Protein AF-A0A5S6R1I4-F1 (afdb_monomer_lite)

Radius of gyration: 16.57 Å; chains: 1; bounding box: 37×44×53 Å

Organism: Trichuris muris (NCBI:txid70415)

Sequence (196 aa):
MLGALCFLLVLGVFVDAQFYNDVVMQRLREIQKEDEDVMQELRMNVNPPYAFPVSSPLRDSATHILTVSALLNPDPKIVQIYLMADGSLSFFNLEFRFDPLSFTMYSDLLERGSRSETTLVKNLEYQDTQYFYCMIVMNPEQWQVYYADRWYVGRVNPPPQTTLIKHIYLFGDCQNATITLMSPYGNKKPEKWLTS

pLDDT: mean 73.8, std 17.7, range [30.89, 96.12]

Structure (mmCIF, N/CA/C/O backbone):
data_AF-A0A5S6R1I4-F1
#
_entry.id   AF-A0A5S6R1I4-F1
#
loop_
_atom_site.group_PDB
_atom_site.id
_atom_site.type_symbol
_atom_site.label_atom_id
_atom_site.label_alt_id
_atom_site.label_comp_id
_atom_site.label_asym_id
_atom_site.label_entity_id
_atom_site.label_seq_id
_atom_site.pdbx_PDB_ins_code
_atom_site.Cartn_x
_atom_site.Cartn_y
_atom_site.Cartn_z
_atom_site.occupancy
_atom_site.B_iso_or_equiv
_atom_site.auth_seq_id
_atom_site.auth_comp_id
_atom_site.auth_asym_id
_atom_site.auth_atom_id
_atom_site.pdbx_PDB_model_num
ATOM 1 N N . MET A 1 1 ? -8.515 -14.095 -16.676 1.00 38.72 1 MET A N 1
ATOM 2 C CA . MET A 1 1 ? -7.733 -13.026 -16.013 1.00 38.72 1 MET A CA 1
ATOM 3 C C . MET A 1 1 ? -8.595 -11.938 -15.374 1.00 38.72 1 MET A C 1
ATOM 5 O O . MET A 1 1 ? -8.454 -11.765 -14.174 1.00 38.72 1 MET A O 1
ATOM 9 N N . LEU A 1 2 ? -9.537 -11.279 -16.072 1.00 33.31 2 LEU A N 1
ATOM 10 C CA . LEU A 1 2 ? -10.452 -10.301 -15.433 1.00 33.31 2 LEU A CA 1
ATOM 11 C C . LEU A 1 2 ? -11.256 -10.866 -14.240 1.00 33.31 2 LEU A C 1
ATOM 13 O O . LEU A 1 2 ? -11.567 -10.136 -13.305 1.00 33.31 2 LEU A O 1
ATOM 17 N N . GLY A 1 3 ? -11.543 -12.173 -14.240 1.00 34.31 3 GLY A N 1
ATOM 18 C CA . GLY A 1 3 ? -12.286 -12.836 -13.164 1.00 34.31 3 GLY A CA 1
ATOM 19 C C . GLY A 1 3 ? -11.624 -12.761 -11.782 1.00 34.31 3 GLY A C 1
ATOM 20 O O . GLY A 1 3 ? -12.342 -12.625 -10.801 1.00 34.31 3 GLY A O 1
ATOM 21 N N . ALA A 1 4 ? -10.288 -12.777 -11.687 1.00 40.59 4 ALA A N 1
ATOM 22 C CA . ALA A 1 4 ? -9.585 -12.701 -10.399 1.00 40.59 4 ALA A CA 1
ATOM 23 C C . ALA A 1 4 ? -9.652 -11.289 -9.787 1.00 40.59 4 ALA A C 1
ATOM 25 O O . ALA A 1 4 ? -9.843 -11.139 -8.581 1.00 40.59 4 ALA A O 1
ATOM 26 N N . LEU A 1 5 ? -9.581 -10.255 -10.634 1.00 39.50 5 LEU A N 1
ATOM 27 C CA . LEU A 1 5 ? -9.699 -8.854 -10.223 1.00 39.50 5 LEU A CA 1
ATOM 28 C C . LEU A 1 5 ? -11.132 -8.521 -9.771 1.00 39.50 5 LEU A C 1
ATOM 30 O O . LEU A 1 5 ? -11.331 -7.871 -8.748 1.00 39.50 5 LEU A O 1
ATOM 34 N N . CYS A 1 6 ? -12.138 -9.022 -10.498 1.00 39.09 6 CYS A N 1
ATOM 35 C CA . CYS A 1 6 ? -13.542 -8.893 -10.106 1.00 39.09 6 CYS A CA 1
ATOM 36 C C . CYS A 1 6 ? -13.869 -9.687 -8.830 1.00 39.09 6 CYS A C 1
ATOM 38 O O . CYS A 1 6 ? -14.698 -9.243 -8.045 1.00 39.09 6 CYS A O 1
ATOM 40 N N . PHE A 1 7 ? -13.213 -10.825 -8.581 1.00 47.00 7 PHE A N 1
ATOM 41 C CA . PHE A 1 7 ? -13.437 -11.638 -7.380 1.00 47.00 7 PHE A CA 1
ATOM 42 C C . PHE A 1 7 ? -12.939 -10.948 -6.098 1.00 47.00 7 PHE A C 1
ATOM 44 O O . PHE A 1 7 ? -13.640 -10.962 -5.088 1.00 47.00 7 PHE A O 1
ATOM 51 N N . LEU A 1 8 ? -11.787 -10.265 -6.156 1.00 45.59 8 LEU A N 1
ATOM 52 C CA . LEU A 1 8 ? -11.277 -9.451 -5.042 1.00 45.59 8 LEU A CA 1
ATOM 53 C C . LEU A 1 8 ? -12.186 -8.248 -4.734 1.00 45.59 8 LEU A C 1
ATOM 55 O O . LEU A 1 8 ? -12.381 -7.912 -3.570 1.00 45.59 8 LEU A O 1
ATOM 59 N N . LEU A 1 9 ? -12.790 -7.643 -5.763 1.00 42.94 9 LEU A N 1
ATOM 60 C CA . LEU A 1 9 ? -13.750 -6.540 -5.614 1.00 42.94 9 LEU A CA 1
ATOM 61 C C . LEU A 1 9 ? -15.116 -6.989 -5.060 1.00 42.94 9 LEU A C 1
ATOM 63 O O . LEU A 1 9 ? -15.776 -6.208 -4.382 1.00 42.94 9 LEU A O 1
ATOM 67 N N . VAL A 1 10 ? -15.548 -8.228 -5.325 1.00 39.59 10 VAL A N 1
ATOM 68 C CA . VAL A 1 10 ? -16.860 -8.752 -4.886 1.00 39.59 10 VAL A CA 1
ATOM 69 C C . VAL A 1 10 ? -16.833 -9.289 -3.448 1.00 39.59 10 VAL A C 1
ATOM 71 O O . VAL A 1 10 ? -17.840 -9.211 -2.747 1.00 39.59 10 VAL A O 1
ATOM 74 N N . LEU A 1 11 ? -15.695 -9.788 -2.958 1.00 42.34 11 LEU A N 1
ATOM 75 C CA . LEU A 1 11 ? -15.600 -10.370 -1.610 1.00 42.34 11 LEU A CA 1
ATOM 76 C C . LEU A 1 11 ? -15.419 -9.356 -0.477 1.00 42.34 11 LEU A C 1
ATOM 78 O O . LEU A 1 11 ? -15.559 -9.727 0.685 1.00 42.34 11 LEU A O 1
ATOM 82 N N . GLY A 1 12 ? -15.193 -8.080 -0.795 1.00 39.00 12 GLY A N 1
ATOM 83 C CA . GLY A 1 12 ? -15.240 -6.997 0.191 1.00 39.00 12 GLY A CA 1
ATOM 84 C C . GLY A 1 12 ? -16.645 -6.700 0.730 1.00 39.00 12 GLY A C 1
ATOM 85 O O . GLY A 1 12 ? -16.778 -5.819 1.570 1.00 39.00 12 GLY A O 1
ATOM 86 N N . VAL A 1 13 ? -17.690 -7.387 0.242 1.00 41.88 13 VAL A N 1
ATOM 87 C CA . VAL A 1 13 ? -19.075 -6.955 0.472 1.00 41.88 13 VAL A CA 1
ATOM 88 C C . VAL A 1 13 ? -19.819 -7.784 1.527 1.00 41.88 13 VAL A C 1
ATOM 90 O O . VAL A 1 13 ? -20.525 -7.177 2.314 1.00 41.88 13 VAL A O 1
ATOM 93 N N . PHE A 1 14 ? -19.664 -9.106 1.668 1.00 43.34 14 PHE A N 1
ATOM 94 C CA . PHE A 1 14 ? -20.419 -9.847 2.704 1.00 43.34 14 PHE A CA 1
ATOM 95 C C . PHE A 1 14 ? -19.821 -11.219 3.024 1.00 43.34 14 PHE A C 1
ATOM 97 O O . PHE A 1 14 ? -20.327 -12.219 2.519 1.00 43.34 14 PHE A O 1
ATOM 104 N N . VAL A 1 15 ? -18.796 -11.325 3.876 1.00 39.56 15 VAL A N 1
ATOM 105 C CA . VAL A 1 15 ? -18.534 -12.622 4.523 1.00 39.56 15 VAL A CA 1
ATOM 106 C C . VAL A 1 15 ? -17.815 -12.512 5.861 1.00 39.56 15 VAL A C 1
ATOM 108 O O . VAL A 1 15 ? -16.959 -11.656 6.056 1.00 39.56 15 VAL A O 1
ATOM 111 N N . ASP A 1 16 ? -18.202 -13.411 6.765 1.00 47.00 16 ASP A N 1
ATOM 112 C CA . ASP A 1 16 ? -17.608 -13.670 8.077 1.00 47.00 16 ASP A CA 1
ATOM 113 C C . ASP A 1 16 ? -16.065 -13.717 8.007 1.00 47.00 16 ASP A C 1
ATOM 115 O O . ASP A 1 16 ? -15.490 -14.240 7.045 1.00 47.00 16 ASP A O 1
ATOM 119 N N . ALA A 1 17 ? -15.392 -13.185 9.030 1.00 45.16 17 ALA A N 1
ATOM 120 C CA . ALA A 1 17 ? -13.937 -13.015 9.105 1.00 45.16 17 ALA A CA 1
ATOM 121 C C . ALA A 1 17 ? -13.172 -14.316 8.838 1.00 45.16 17 ALA A C 1
ATOM 123 O O . ALA A 1 17 ? -12.088 -14.317 8.253 1.00 45.16 17 ALA A O 1
ATOM 124 N N . GLN A 1 18 ? -13.765 -15.436 9.249 1.00 44.88 18 GLN A N 1
ATOM 125 C CA . GLN A 1 18 ? -13.191 -16.764 9.092 1.00 44.88 18 GLN A CA 1
ATOM 126 C C . GLN A 1 18 ? -13.289 -17.263 7.640 1.00 44.88 18 GLN A C 1
ATOM 128 O O . GLN A 1 18 ? -12.341 -17.840 7.115 1.00 44.88 18 GLN A O 1
ATOM 133 N N . PHE A 1 19 ? -14.381 -16.941 6.939 1.00 47.22 19 PHE A N 1
ATOM 134 C CA . PHE A 1 19 ? -14.559 -17.277 5.524 1.00 47.22 19 PHE A CA 1
ATOM 135 C C . PHE A 1 19 ? -13.671 -16.425 4.608 1.00 47.22 19 PHE A C 1
ATOM 137 O O . PHE A 1 19 ? -13.106 -16.946 3.643 1.00 47.22 19 PHE A O 1
ATOM 144 N N . TYR A 1 20 ? -13.516 -15.130 4.919 1.00 51.09 20 TYR A N 1
ATOM 145 C CA . TYR A 1 20 ? -12.571 -14.256 4.218 1.00 51.09 20 TYR A CA 1
ATOM 146 C C . TYR A 1 20 ? -11.155 -14.833 4.299 1.00 51.09 20 TYR A C 1
ATOM 148 O O . TYR A 1 20 ? -10.481 -14.968 3.279 1.00 51.09 20 TYR A O 1
ATOM 156 N N . ASN A 1 21 ? -10.729 -15.248 5.494 1.00 55.31 21 ASN A N 1
ATOM 157 C CA . ASN A 1 21 ? -9.381 -15.761 5.699 1.00 55.31 21 ASN A CA 1
ATOM 158 C C . ASN A 1 21 ? -9.142 -17.102 4.989 1.00 55.31 21 ASN A C 1
ATOM 160 O O . ASN A 1 21 ? -8.079 -17.289 4.422 1.00 55.31 21 ASN A O 1
ATOM 164 N N . ASP A 1 22 ? -10.104 -18.020 4.929 1.00 57.06 22 ASP A N 1
ATOM 165 C CA . ASP A 1 22 ? -9.832 -19.328 4.316 1.00 57.06 22 ASP A CA 1
ATOM 166 C C . ASP A 1 22 ? -9.952 -19.305 2.781 1.00 57.06 22 ASP A C 1
ATOM 168 O O . ASP A 1 22 ? -9.056 -19.776 2.075 1.00 57.06 22 ASP A O 1
ATOM 172 N N . VAL A 1 23 ? -11.013 -18.701 2.231 1.00 55.38 23 VAL A N 1
ATOM 173 C CA . VAL A 1 23 ? -11.295 -18.750 0.782 1.00 55.38 23 VAL A CA 1
ATOM 174 C C . VAL A 1 23 ? -10.458 -17.743 -0.006 1.00 55.38 23 VAL A C 1
ATOM 176 O O . VAL A 1 23 ? -9.903 -18.094 -1.054 1.00 55.38 23 VAL A O 1
ATOM 179 N N . VAL A 1 24 ? -10.329 -16.501 0.481 1.00 58.66 24 VAL A N 1
ATOM 180 C CA . VAL A 1 24 ? -9.507 -15.481 -0.197 1.00 58.66 24 VAL A CA 1
ATOM 181 C C . VAL A 1 24 ? -8.044 -15.892 -0.143 1.00 58.66 24 VAL A C 1
ATOM 183 O O . VAL A 1 24 ? -7.366 -15.847 -1.167 1.00 58.66 24 VAL A O 1
ATOM 186 N N . MET A 1 25 ? -7.557 -16.369 1.007 1.00 64.50 25 MET A N 1
ATOM 187 C CA . MET A 1 25 ? -6.154 -16.771 1.129 1.00 64.50 25 MET A CA 1
ATOM 188 C C . MET A 1 25 ? -5.837 -18.012 0.311 1.00 64.50 25 MET A C 1
ATOM 190 O O . MET A 1 25 ? -4.760 -18.078 -0.281 1.00 64.50 25 MET A O 1
ATOM 194 N N . GLN A 1 26 ? -6.751 -18.984 0.233 1.00 67.12 26 GLN A N 1
ATOM 195 C CA . GLN A 1 26 ? -6.561 -20.130 -0.648 1.00 67.12 26 GLN A CA 1
ATOM 196 C C . GLN A 1 26 ? -6.448 -19.678 -2.110 1.00 67.12 26 GLN A C 1
ATOM 198 O O . GLN A 1 26 ? -5.496 -20.073 -2.784 1.00 67.12 26 GLN A O 1
ATOM 203 N N . ARG A 1 27 ? -7.330 -18.787 -2.585 1.00 65.06 27 ARG A N 1
ATOM 204 C CA . ARG A 1 27 ? -7.234 -18.270 -3.959 1.00 65.06 27 ARG A CA 1
ATOM 205 C C . ARG A 1 27 ? -6.003 -17.409 -4.206 1.00 65.06 27 ARG A C 1
ATOM 207 O O . ARG A 1 27 ? -5.389 -17.557 -5.256 1.00 65.06 27 ARG A O 1
ATOM 214 N N . LEU A 1 28 ? -5.598 -16.556 -3.267 1.00 64.50 28 LEU A N 1
ATOM 215 C CA . LEU A 1 28 ? -4.365 -15.771 -3.399 1.00 64.50 28 LEU A CA 1
ATOM 216 C C . LEU A 1 28 ? -3.134 -16.679 -3.512 1.00 64.50 28 LEU A C 1
ATOM 218 O O . LEU A 1 28 ? -2.264 -16.430 -4.343 1.00 64.50 28 LEU A O 1
ATOM 222 N N . ARG A 1 29 ? -3.088 -17.768 -2.734 1.00 67.25 29 ARG A N 1
ATOM 223 C CA . ARG A 1 29 ? -2.023 -18.780 -2.825 1.00 67.25 29 ARG A CA 1
ATOM 224 C C . ARG A 1 29 ? -2.063 -19.565 -4.132 1.00 67.25 29 ARG A C 1
ATOM 226 O O . ARG A 1 29 ? -1.014 -19.960 -4.625 1.00 67.25 29 ARG A O 1
ATOM 233 N N . GLU A 1 30 ? -3.243 -19.832 -4.677 1.00 67.25 30 GLU A N 1
ATOM 234 C CA . GLU A 1 30 ? -3.382 -20.505 -5.971 1.00 67.25 30 GLU A CA 1
ATOM 235 C C . GLU A 1 30 ? -2.951 -19.590 -7.120 1.00 67.25 30 GLU A C 1
ATOM 237 O O . GLU A 1 30 ? -2.138 -20.014 -7.930 1.00 67.25 30 GLU A O 1
ATOM 242 N N . ILE A 1 31 ? -3.349 -18.313 -7.118 1.00 64.94 31 ILE A N 1
ATOM 243 C CA . ILE A 1 31 ? -2.860 -17.312 -8.083 1.00 64.94 31 ILE A CA 1
ATOM 244 C C . ILE A 1 31 ? -1.334 -17.185 -8.004 1.00 64.94 31 ILE A C 1
ATOM 246 O O . ILE A 1 31 ? -0.671 -17.165 -9.036 1.00 64.94 31 ILE A O 1
ATOM 250 N N . GLN A 1 32 ? -0.765 -17.161 -6.793 1.00 64.88 32 GLN A N 1
ATOM 251 C CA . GLN A 1 32 ? 0.688 -17.134 -6.605 1.00 64.88 32 GLN A CA 1
ATOM 252 C C . GLN A 1 32 ? 1.385 -18.357 -7.221 1.00 64.88 32 GLN A C 1
ATOM 254 O O . GLN A 1 32 ? 2.490 -18.233 -7.736 1.00 64.88 32 GLN A O 1
ATOM 259 N N . LYS A 1 33 ? 0.757 -19.537 -7.168 1.00 64.19 33 LYS A N 1
ATOM 260 C CA . LYS A 1 33 ? 1.299 -20.770 -7.760 1.00 64.19 33 LYS A CA 1
ATOM 261 C C . LYS A 1 33 ? 1.108 -20.847 -9.273 1.00 64.19 33 LYS A C 1
ATOM 263 O O . LYS A 1 33 ? 1.873 -21.541 -9.934 1.00 64.19 33 LYS A O 1
ATOM 268 N N . GLU A 1 34 ? 0.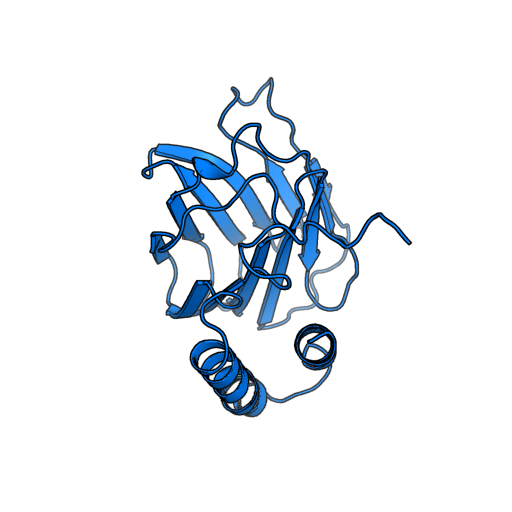059 -20.220 -9.794 1.00 61.03 34 GLU A N 1
ATOM 269 C CA . GLU A 1 34 ? -0.324 -20.304 -11.203 1.00 61.03 34 GLU A CA 1
ATOM 270 C C . GLU A 1 34 ? 0.414 -19.286 -12.079 1.00 61.03 34 GLU A C 1
ATOM 272 O O . GLU A 1 34 ? 0.676 -19.589 -13.242 1.00 61.03 34 GLU A O 1
ATOM 277 N N . ASP A 1 35 ? 0.766 -18.108 -11.548 1.00 64.00 35 ASP A N 1
ATOM 278 C CA . ASP A 1 35 ? 1.412 -17.056 -12.337 1.00 64.00 35 ASP A CA 1
ATOM 279 C C . ASP A 1 35 ? 2.276 -16.109 -11.476 1.00 64.00 35 ASP A C 1
ATOM 281 O O . ASP A 1 35 ? 1.820 -15.068 -10.985 1.00 64.00 35 ASP A O 1
ATOM 285 N N . GLU A 1 36 ? 3.554 -16.469 -11.300 1.00 61.03 36 GLU A N 1
ATOM 286 C CA . GLU A 1 36 ? 4.552 -15.652 -10.585 1.00 61.03 36 GLU A CA 1
ATOM 287 C C . GLU A 1 36 ? 4.758 -14.264 -11.228 1.00 61.03 36 GLU A C 1
ATOM 289 O O . GLU A 1 36 ? 5.172 -13.329 -10.543 1.00 61.03 36 GLU A O 1
ATOM 294 N N . ASP A 1 37 ? 4.426 -14.084 -12.518 1.00 62.72 37 ASP A N 1
ATOM 295 C CA . ASP A 1 37 ? 4.521 -12.776 -13.181 1.00 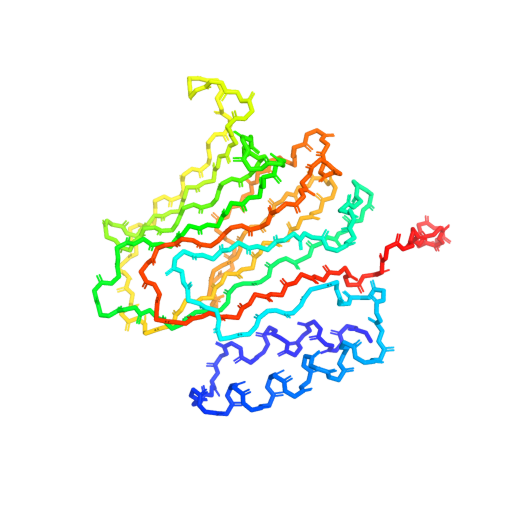62.72 37 ASP A CA 1
ATOM 296 C C . ASP A 1 37 ? 3.406 -11.816 -12.707 1.00 62.72 37 ASP A C 1
ATOM 298 O O . ASP A 1 37 ? 3.550 -10.596 -12.850 1.00 62.72 37 ASP A O 1
ATOM 302 N N . VAL A 1 38 ? 2.306 -12.340 -12.143 1.00 70.56 38 VAL A N 1
ATOM 303 C CA . VAL A 1 38 ? 1.129 -11.564 -11.716 1.00 70.56 38 VAL A CA 1
ATOM 304 C C . VAL A 1 38 ? 1.158 -11.239 -10.226 1.00 70.56 38 VAL A C 1
ATOM 306 O O . VAL A 1 38 ? 0.886 -10.095 -9.863 1.00 70.56 38 VAL A O 1
ATOM 309 N N . MET A 1 39 ? 1.476 -12.200 -9.355 1.00 76.50 39 MET A N 1
ATOM 310 C CA . MET A 1 39 ? 1.524 -11.987 -7.901 1.00 76.50 39 MET A CA 1
ATOM 311 C C . MET A 1 39 ? 2.973 -11.848 -7.433 1.00 76.50 39 MET A C 1
ATOM 313 O O . MET A 1 39 ? 3.661 -12.843 -7.223 1.00 76.50 39 MET A O 1
ATOM 317 N N . GLN A 1 40 ? 3.426 -10.608 -7.240 1.00 79.31 40 GLN A N 1
ATOM 318 C CA . GLN A 1 40 ? 4.807 -10.327 -6.847 1.00 79.31 40 GLN A CA 1
ATOM 319 C C . GLN A 1 40 ? 5.043 -10.587 -5.359 1.00 79.31 40 GLN A C 1
ATOM 321 O O . GLN A 1 40 ? 6.083 -11.112 -4.974 1.00 79.31 40 GLN A O 1
ATOM 326 N N . GLU A 1 41 ? 4.085 -10.205 -4.511 1.00 87.06 41 GLU A N 1
ATOM 327 C CA . GLU A 1 41 ? 4.212 -10.323 -3.060 1.00 87.06 41 GLU A CA 1
ATOM 328 C C . GLU A 1 41 ? 2.902 -10.759 -2.422 1.00 87.06 41 GLU A C 1
ATOM 330 O O . GLU A 1 41 ? 1.836 -10.221 -2.725 1.00 87.06 41 GLU A O 1
ATOM 335 N N . LEU A 1 42 ? 3.009 -11.672 -1.459 1.00 89.00 42 LEU A N 1
ATOM 336 C CA . LEU A 1 42 ? 1.932 -12.045 -0.551 1.00 89.00 42 LEU A CA 1
ATOM 337 C C . LEU A 1 42 ? 2.507 -12.187 0.861 1.00 89.00 42 LEU A C 1
ATOM 339 O O . LEU A 1 42 ? 3.280 -13.104 1.145 1.00 89.00 42 LEU A O 1
ATOM 343 N N . ARG A 1 43 ? 2.129 -11.273 1.757 1.00 89.38 43 ARG A N 1
ATOM 344 C CA . ARG A 1 43 ? 2.515 -11.278 3.174 1.00 89.38 43 ARG A CA 1
ATOM 345 C C . ARG A 1 43 ? 1.252 -11.416 4.013 1.00 89.38 43 ARG A C 1
ATOM 347 O O . ARG A 1 43 ? 0.341 -10.609 3.884 1.00 89.38 43 ARG A O 1
ATOM 354 N N . MET A 1 44 ? 1.183 -12.447 4.849 1.00 86.31 44 MET A N 1
ATOM 355 C CA . MET A 1 44 ? -0.011 -12.795 5.627 1.00 86.31 44 MET A CA 1
ATOM 356 C C . MET A 1 44 ? 0.297 -12.753 7.122 1.00 86.31 44 MET A C 1
ATOM 358 O O . MET A 1 44 ? 1.411 -13.100 7.517 1.00 86.31 44 MET A O 1
ATOM 362 N N . ASN A 1 45 ? -0.704 -12.410 7.938 1.00 85.88 45 ASN A N 1
ATOM 363 C CA . ASN A 1 45 ? -0.613 -12.366 9.404 1.00 85.88 45 ASN A CA 1
ATOM 364 C C . ASN A 1 45 ? 0.558 -11.508 9.908 1.00 85.88 45 ASN A C 1
ATOM 366 O O . ASN A 1 45 ? 1.291 -11.907 10.814 1.00 85.88 45 ASN A O 1
ATOM 370 N N . VAL A 1 46 ? 0.764 -10.348 9.283 1.00 89.44 46 VAL A N 1
ATOM 371 C CA . VAL A 1 46 ? 1.832 -9.423 9.671 1.00 89.44 46 VAL A CA 1
ATOM 372 C C . VAL A 1 46 ? 1.325 -8.443 10.721 1.00 89.44 46 VAL A C 1
ATOM 374 O O . VAL A 1 46 ? 0.206 -7.946 10.611 1.00 89.44 46 VAL A O 1
ATOM 377 N N . ASN A 1 47 ? 2.153 -8.143 11.718 1.00 90.81 47 ASN A N 1
ATOM 378 C CA . ASN A 1 47 ? 1.803 -7.227 12.801 1.00 90.81 47 ASN A CA 1
ATOM 379 C C . ASN A 1 47 ? 2.605 -5.930 12.631 1.00 90.81 47 ASN A C 1
ATOM 381 O O . ASN A 1 47 ? 3.835 -6.010 12.563 1.00 90.81 47 ASN A O 1
ATOM 385 N N . PRO A 1 48 ? 1.961 -4.752 12.545 1.00 92.31 48 PRO A N 1
ATOM 386 C CA . PRO A 1 48 ? 2.677 -3.481 12.519 1.00 92.31 48 PRO A CA 1
ATOM 387 C C . PRO A 1 48 ? 3.482 -3.236 13.813 1.00 92.31 48 PRO A C 1
ATOM 389 O O . PRO A 1 48 ? 3.034 -3.632 14.890 1.00 92.31 48 PRO A O 1
ATOM 392 N N . PRO A 1 49 ? 4.642 -2.554 13.749 1.00 94.62 49 PRO A N 1
ATOM 393 C CA . PRO A 1 49 ? 5.312 -2.078 12.540 1.00 94.62 49 PRO A CA 1
ATOM 394 C C . PRO A 1 49 ? 5.884 -3.241 11.719 1.00 94.62 49 PRO A C 1
ATOM 396 O O . PRO A 1 49 ? 6.589 -4.102 12.242 1.00 94.62 49 PRO A O 1
ATOM 399 N N . TYR A 1 50 ? 5.609 -3.244 10.416 1.00 95.00 50 TYR A N 1
ATOM 400 C CA . TYR A 1 50 ? 6.068 -4.284 9.502 1.00 95.00 50 TYR A CA 1
ATOM 401 C C . TYR A 1 50 ? 6.692 -3.672 8.254 1.00 95.00 50 TYR A C 1
ATOM 403 O O . TYR A 1 50 ? 6.202 -2.674 7.730 1.00 95.00 50 TYR A O 1
ATOM 411 N N . ALA A 1 51 ? 7.760 -4.291 7.762 1.00 94.06 51 ALA A N 1
ATOM 412 C CA . ALA A 1 51 ? 8.428 -3.889 6.537 1.00 94.06 51 ALA A CA 1
ATOM 413 C C . ALA A 1 51 ? 8.860 -5.122 5.753 1.00 94.06 51 ALA A C 1
ATOM 415 O O . ALA A 1 51 ? 9.297 -6.114 6.342 1.00 94.06 51 ALA A O 1
ATOM 416 N N . PHE A 1 52 ? 8.784 -5.047 4.429 1.00 93.00 52 PHE A N 1
ATOM 417 C CA . PHE A 1 52 ? 9.341 -6.077 3.562 1.00 93.00 52 PHE A CA 1
ATOM 418 C C . PHE A 1 52 ? 9.961 -5.465 2.302 1.00 93.00 52 PHE A C 1
ATOM 420 O O . PHE A 1 52 ? 9.465 -4.448 1.800 1.00 93.00 52 PHE A O 1
ATOM 427 N N . PRO A 1 53 ? 11.060 -6.057 1.800 1.00 91.94 53 PRO A N 1
ATOM 428 C CA . PRO A 1 53 ? 11.609 -5.686 0.509 1.00 91.94 53 PRO A CA 1
ATOM 429 C C . PRO A 1 53 ? 10.681 -6.170 -0.608 1.00 91.94 53 PRO A C 1
ATOM 431 O O . PRO A 1 53 ? 10.094 -7.248 -0.510 1.00 91.94 53 PRO A O 1
ATOM 434 N N . VAL A 1 54 ? 10.582 -5.392 -1.682 1.00 88.69 54 VAL A N 1
ATOM 435 C CA . VAL A 1 54 ? 9.915 -5.817 -2.913 1.00 88.69 54 VAL A CA 1
ATOM 436 C C . VAL A 1 54 ? 10.875 -6.729 -3.680 1.00 88.69 54 VAL A C 1
ATOM 438 O O . VAL A 1 54 ? 11.971 -6.308 -4.050 1.00 88.69 54 VAL A O 1
ATOM 441 N N . SER A 1 55 ? 10.487 -7.982 -3.912 1.00 83.31 55 SER A N 1
ATOM 442 C CA . SER A 1 55 ? 11.343 -9.018 -4.513 1.00 83.31 55 SER A CA 1
ATOM 443 C C . SER A 1 55 ? 11.683 -8.723 -5.972 1.00 83.31 55 SER A C 1
ATOM 445 O O . SER A 1 55 ? 12.733 -9.138 -6.458 1.00 83.31 55 SER A O 1
ATOM 447 N N . SER A 1 56 ? 10.810 -7.994 -6.671 1.00 81.56 56 SER A N 1
ATOM 448 C CA . SER A 1 56 ? 11.023 -7.531 -8.042 1.00 81.56 56 SER A CA 1
ATOM 449 C C . SER A 1 56 ? 10.839 -6.017 -8.130 1.00 81.56 56 SER A C 1
ATOM 451 O O . SER A 1 56 ? 9.833 -5.510 -7.644 1.00 81.56 56 SER A O 1
ATOM 453 N N . PRO A 1 57 ? 11.754 -5.271 -8.773 1.00 81.19 57 PRO A N 1
ATOM 454 C CA . PRO A 1 57 ? 11.591 -3.831 -8.924 1.00 81.19 57 PRO A CA 1
ATOM 455 C C . PRO A 1 57 ? 10.271 -3.475 -9.613 1.00 81.19 57 PRO A C 1
ATOM 457 O O . PRO A 1 57 ? 9.930 -4.049 -10.655 1.00 81.19 57 PRO A O 1
ATOM 460 N N . LEU A 1 58 ? 9.563 -2.484 -9.067 1.00 85.81 58 LEU A N 1
ATOM 461 C CA . LEU A 1 58 ? 8.399 -1.905 -9.730 1.00 85.81 58 LEU A CA 1
ATOM 462 C C . LEU A 1 58 ? 8.836 -1.307 -11.070 1.00 85.81 58 LEU A C 1
ATOM 464 O O . LEU A 1 58 ? 9.846 -0.614 -11.156 1.00 85.81 58 LEU A O 1
ATOM 468 N N . ARG A 1 59 ? 8.090 -1.582 -12.138 1.00 84.38 59 ARG A N 1
ATOM 469 C CA . ARG A 1 59 ? 8.364 -1.026 -13.470 1.00 84.38 59 ARG A CA 1
ATOM 470 C C . ARG A 1 59 ? 7.526 0.220 -13.711 1.00 84.38 59 ARG A C 1
ATOM 472 O O . ARG A 1 59 ? 6.304 0.124 -13.660 1.00 84.38 59 ARG A O 1
ATOM 479 N N . ASP A 1 60 ? 8.171 1.308 -14.133 1.00 81.12 60 ASP A N 1
ATOM 480 C CA . ASP A 1 60 ? 7.515 2.589 -14.457 1.00 81.12 60 ASP A CA 1
ATOM 481 C C . ASP A 1 60 ? 6.480 2.482 -15.590 1.00 81.12 60 ASP A C 1
ATOM 483 O O . ASP A 1 60 ? 5.610 3.330 -15.726 1.00 81.12 60 ASP A O 1
ATOM 487 N N . SER A 1 61 ? 6.573 1.441 -16.424 1.00 80.38 61 SER A N 1
ATOM 488 C CA . SER A 1 61 ? 5.666 1.206 -17.558 1.00 80.38 61 SER A CA 1
ATOM 489 C C . SER A 1 61 ? 4.522 0.235 -17.261 1.00 80.38 61 SER A C 1
ATOM 491 O O . SER A 1 61 ? 3.722 -0.035 -18.155 1.00 80.38 61 SER A O 1
ATOM 493 N N . ALA A 1 62 ? 4.450 -0.314 -16.047 1.00 82.19 62 ALA A N 1
ATOM 494 C CA . ALA A 1 62 ? 3.456 -1.310 -15.673 1.00 82.19 62 ALA A CA 1
ATOM 495 C C . ALA A 1 62 ? 2.512 -0.774 -14.595 1.00 82.19 62 ALA A C 1
ATOM 497 O O . ALA A 1 62 ? 2.887 0.055 -13.769 1.00 82.19 62 ALA A O 1
ATOM 498 N N . THR A 1 63 ? 1.287 -1.294 -14.594 1.00 84.50 63 THR A N 1
ATOM 499 C CA . THR A 1 63 ? 0.352 -1.099 -13.489 1.00 84.50 63 THR A CA 1
ATOM 500 C C . THR A 1 63 ? 0.695 -2.061 -12.365 1.00 84.50 63 THR A C 1
ATOM 502 O O . THR A 1 63 ? 0.756 -3.273 -12.585 1.00 84.50 63 THR A O 1
ATOM 505 N N . HIS A 1 64 ? 0.836 -1.529 -11.155 1.00 88.69 64 HIS A N 1
ATOM 506 C CA . HIS A 1 64 ? 0.952 -2.324 -9.934 1.00 88.69 64 HIS A CA 1
ATOM 507 C C . HIS A 1 64 ? -0.243 -2.050 -9.031 1.00 88.69 64 HIS A C 1
ATOM 509 O O . HIS A 1 64 ? -0.757 -0.936 -8.989 1.00 88.69 64 HIS A O 1
ATOM 515 N N . ILE A 1 65 ? -0.700 -3.062 -8.309 1.00 89.81 65 ILE A N 1
ATOM 516 C CA . ILE A 1 65 ? -1.779 -2.940 -7.335 1.00 89.81 65 ILE A CA 1
ATOM 517 C C . ILE A 1 65 ? -1.237 -3.433 -6.003 1.00 89.81 65 ILE A C 1
ATOM 519 O O . ILE A 1 65 ? -0.850 -4.593 -5.883 1.00 89.81 65 ILE A O 1
ATOM 523 N N . LEU A 1 66 ? -1.204 -2.538 -5.020 1.00 92.62 66 LEU A N 1
ATOM 524 C CA . LEU A 1 66 ? -0.906 -2.862 -3.632 1.00 92.62 66 LEU A CA 1
ATOM 525 C C . LEU A 1 66 ? -2.217 -2.888 -2.854 1.00 92.62 66 LEU A C 1
ATOM 527 O O . LEU A 1 66 ? -2.940 -1.892 -2.837 1.00 92.62 66 LEU A O 1
ATOM 531 N N . THR A 1 67 ? -2.521 -4.002 -2.198 1.00 91.38 67 THR A N 1
ATOM 532 C CA . THR A 1 67 ? -3.658 -4.092 -1.277 1.00 91.38 67 THR A CA 1
ATOM 533 C C . THR A 1 67 ? -3.178 -4.325 0.144 1.00 91.38 67 THR A C 1
ATOM 535 O O . THR A 1 67 ? -2.202 -5.040 0.380 1.00 91.38 67 THR A O 1
ATOM 538 N N . VAL A 1 68 ? -3.877 -3.710 1.093 1.00 91.50 68 VAL A N 1
ATOM 539 C CA . VAL A 1 68 ? -3.689 -3.919 2.526 1.00 91.50 68 VAL A CA 1
ATOM 540 C C . VAL A 1 68 ? -5.055 -4.171 3.140 1.00 91.50 68 VAL A C 1
ATOM 542 O O . VAL A 1 68 ? -5.926 -3.305 3.100 1.00 91.50 68 VAL A O 1
ATOM 545 N N . SER A 1 69 ? -5.225 -5.357 3.714 1.00 90.12 69 SER A N 1
ATOM 546 C CA . SER A 1 69 ? -6.380 -5.722 4.531 1.00 90.12 69 SER A CA 1
ATOM 547 C C . SER A 1 69 ? -5.909 -5.942 5.959 1.00 90.12 69 SER A C 1
ATOM 549 O O . SER A 1 69 ? -4.949 -6.683 6.157 1.00 90.12 69 SER A O 1
ATOM 551 N N . ALA A 1 70 ? -6.547 -5.332 6.950 1.00 89.88 70 ALA A N 1
ATOM 552 C CA . ALA A 1 70 ? -6.109 -5.417 8.339 1.00 89.88 70 ALA A CA 1
ATOM 553 C C . ALA A 1 70 ? -7.276 -5.529 9.322 1.00 89.88 70 ALA A C 1
ATOM 555 O O . ALA A 1 70 ? -8.327 -4.921 9.116 1.00 89.88 70 ALA A O 1
ATOM 556 N N . LEU A 1 71 ? -7.063 -6.284 10.401 1.00 88.75 71 LEU A N 1
ATOM 557 C CA . LEU A 1 71 ? -7.897 -6.230 11.598 1.00 88.75 71 LEU A CA 1
ATOM 558 C C . LEU A 1 71 ? -7.366 -5.108 12.490 1.00 88.75 71 LEU A C 1
ATOM 560 O O . LEU A 1 71 ? -6.186 -5.105 12.846 1.00 88.75 71 LEU A O 1
ATOM 564 N N . LEU A 1 72 ? -8.221 -4.157 12.841 1.00 89.38 72 LEU A N 1
ATOM 565 C CA . LEU A 1 72 ? -7.845 -2.987 13.628 1.00 89.38 72 LEU A CA 1
ATOM 566 C C . LEU A 1 72 ? -7.829 -3.293 15.130 1.00 89.38 72 LEU A C 1
ATOM 568 O O . LEU A 1 72 ? -8.541 -4.174 15.620 1.00 89.38 72 LEU A O 1
ATOM 572 N N . ASN A 1 73 ? -7.001 -2.565 15.876 1.00 90.25 73 ASN A N 1
ATOM 573 C CA . ASN A 1 73 ? -7.111 -2.518 17.334 1.00 90.25 73 ASN A CA 1
ATOM 574 C C . ASN A 1 73 ? -8.442 -1.857 17.741 1.00 90.25 73 ASN A C 1
ATOM 576 O O . ASN A 1 73 ? -9.003 -1.102 16.947 1.00 90.25 73 ASN A O 1
ATOM 580 N N . PRO A 1 74 ? -8.942 -2.095 18.968 1.00 88.44 74 PRO A N 1
ATOM 581 C CA . PRO A 1 74 ? -9.986 -1.249 19.542 1.00 88.44 74 PRO A CA 1
ATOM 582 C C . PRO A 1 74 ? -9.540 0.220 19.530 1.00 88.44 74 PRO A C 1
ATOM 584 O O . PRO A 1 74 ? -8.390 0.504 19.869 1.00 88.44 74 PRO A O 1
ATOM 587 N N . ASP A 1 75 ? -10.435 1.128 19.138 1.00 87.50 75 ASP A N 1
ATOM 588 C CA . ASP A 1 75 ? -10.185 2.574 19.036 1.00 87.50 75 ASP A CA 1
ATOM 589 C C . ASP A 1 75 ? -8.947 2.945 18.180 1.00 87.50 75 ASP A C 1
ATOM 591 O O . ASP A 1 75 ? -8.025 3.621 18.661 1.00 87.50 75 ASP A O 1
ATOM 595 N N . PRO A 1 76 ? -8.879 2.505 16.905 1.00 90.75 76 PRO A N 1
ATOM 596 C CA . PRO A 1 76 ? -7.718 2.746 16.056 1.00 90.75 76 PRO A CA 1
ATOM 597 C C . PRO A 1 76 ? -7.581 4.243 15.763 1.00 90.75 76 PRO A C 1
ATOM 599 O O . PRO A 1 76 ? -8.565 4.920 15.477 1.00 90.75 76 PRO A O 1
ATOM 602 N N . LYS A 1 77 ? -6.359 4.784 15.801 1.00 91.94 77 LYS A N 1
ATOM 603 C CA . LYS A 1 77 ? -6.106 6.206 15.517 1.00 91.94 77 LYS A CA 1
ATOM 604 C C . LYS A 1 77 ? -5.578 6.407 14.116 1.00 91.94 77 LYS A C 1
ATOM 606 O O . LYS A 1 77 ? -5.983 7.355 13.437 1.00 91.94 77 LYS A O 1
ATOM 611 N N . ILE A 1 78 ? -4.666 5.539 13.684 1.00 93.56 78 ILE A N 1
ATOM 612 C CA . ILE A 1 78 ? -3.996 5.694 12.399 1.00 93.56 78 ILE A CA 1
ATOM 613 C C . ILE A 1 78 ? -3.568 4.358 11.790 1.00 93.56 78 ILE A C 1
ATOM 615 O O . ILE A 1 78 ? -3.159 3.443 12.495 1.00 93.56 78 ILE A O 1
ATOM 619 N N . VAL A 1 79 ? -3.599 4.276 10.461 1.00 93.69 79 VAL A N 1
ATOM 620 C CA . VAL A 1 79 ? -2.893 3.269 9.656 1.00 93.69 79 VAL A CA 1
ATOM 621 C C . VAL A 1 79 ? -2.061 3.999 8.610 1.00 93.69 79 VAL A C 1
ATOM 623 O O . VAL A 1 79 ? -2.542 4.940 7.978 1.00 93.69 79 VAL A O 1
ATOM 626 N N . GLN A 1 80 ? -0.805 3.594 8.429 1.00 95.38 80 GLN A N 1
ATOM 627 C CA . GLN A 1 80 ? 0.111 4.240 7.489 1.00 95.38 80 GLN A CA 1
ATOM 628 C C . GLN A 1 80 ? 0.783 3.210 6.588 1.00 95.38 80 GLN A C 1
ATOM 630 O O . GLN A 1 80 ? 1.237 2.165 7.055 1.00 95.38 80 GLN A O 1
ATOM 635 N N . ILE A 1 81 ? 0.858 3.524 5.296 1.00 95.12 81 ILE A N 1
ATOM 636 C CA . ILE A 1 81 ? 1.504 2.695 4.276 1.00 95.12 81 ILE A CA 1
ATOM 637 C C . ILE A 1 81 ? 2.535 3.554 3.554 1.00 95.12 81 ILE A C 1
ATOM 639 O O . ILE A 1 81 ? 2.165 4.548 2.923 1.00 95.12 81 ILE A O 1
ATOM 643 N N . TYR A 1 82 ? 3.810 3.169 3.625 1.00 94.00 82 TYR A N 1
ATOM 644 C CA . TYR A 1 82 ? 4.907 3.902 2.984 1.00 94.00 82 TYR A CA 1
ATOM 645 C C . TYR A 1 82 ? 5.617 3.053 1.937 1.00 94.00 82 TYR A C 1
ATOM 647 O O . TYR A 1 82 ? 5.909 1.878 2.163 1.00 94.00 82 TYR A O 1
ATOM 655 N N . LEU A 1 83 ? 5.941 3.680 0.809 1.00 92.69 83 LEU A N 1
ATOM 656 C CA . LEU A 1 83 ? 6.756 3.111 -0.258 1.00 92.69 83 LEU A CA 1
ATOM 657 C C . LEU A 1 83 ? 8.091 3.848 -0.298 1.00 92.69 83 LEU A C 1
ATOM 659 O O . LEU A 1 83 ? 8.140 5.034 -0.629 1.00 92.69 83 LEU A O 1
ATOM 663 N N . MET A 1 84 ? 9.174 3.154 0.049 1.00 90.81 84 MET A N 1
ATOM 664 C CA . MET A 1 84 ? 10.470 3.786 0.306 1.00 90.81 84 MET A CA 1
ATOM 665 C C . MET A 1 84 ? 11.599 3.227 -0.561 1.00 90.81 84 MET A C 1
ATOM 667 O O . MET A 1 84 ? 11.627 2.035 -0.887 1.00 90.81 84 MET A O 1
ATOM 671 N N . ALA A 1 85 ? 12.586 4.077 -0.855 1.00 85.25 85 ALA A N 1
ATOM 672 C CA . ALA A 1 85 ? 13.910 3.650 -1.296 1.00 85.25 85 ALA A CA 1
ATOM 673 C C . ALA A 1 85 ? 14.808 3.432 -0.075 1.00 85.25 85 ALA A C 1
ATOM 675 O O . ALA A 1 85 ? 14.990 4.343 0.737 1.00 85.25 85 ALA A O 1
ATOM 676 N N . ASP A 1 86 ? 15.351 2.217 0.052 1.00 74.19 86 ASP A N 1
ATOM 677 C CA . ASP A 1 86 ? 16.395 1.848 1.025 1.00 74.19 86 ASP A CA 1
ATOM 678 C C . ASP A 1 86 ? 16.171 2.381 2.463 1.00 74.19 86 ASP A C 1
ATOM 680 O O . ASP A 1 86 ? 17.116 2.739 3.160 1.00 74.19 86 ASP A O 1
ATOM 684 N N . GLY A 1 87 ? 14.907 2.476 2.901 1.00 67.69 87 GLY A N 1
ATOM 685 C CA . GLY A 1 87 ? 14.510 2.869 4.260 1.00 67.69 87 GLY A CA 1
ATOM 686 C C . GLY A 1 87 ? 14.745 4.332 4.662 1.00 67.69 87 GLY A C 1
ATOM 687 O O . GLY A 1 87 ? 14.501 4.667 5.817 1.00 67.69 87 GLY A O 1
ATOM 688 N N . SER A 1 88 ? 15.196 5.209 3.757 1.00 74.31 88 SER A N 1
ATOM 689 C CA . SER A 1 88 ? 15.536 6.609 4.091 1.00 74.31 88 SER A CA 1
ATOM 690 C C . SER A 1 88 ? 14.684 7.661 3.380 1.00 74.31 88 SER A C 1
ATOM 692 O O . SER A 1 88 ? 14.455 8.730 3.939 1.00 74.31 88 SER A O 1
ATOM 694 N N . LEU A 1 89 ? 14.181 7.364 2.178 1.00 80.38 89 LEU A N 1
ATOM 695 C CA . LEU A 1 89 ? 13.375 8.292 1.381 1.00 80.38 89 LEU A CA 1
ATOM 696 C C . LEU A 1 89 ? 12.030 7.663 1.034 1.00 80.38 89 LEU A C 1
ATOM 698 O O . LEU A 1 89 ? 11.992 6.603 0.407 1.00 80.38 89 LEU A O 1
ATOM 702 N N . SER A 1 90 ? 10.934 8.325 1.414 1.00 84.81 90 SER A N 1
ATOM 703 C CA . SER A 1 90 ? 9.585 7.885 1.058 1.00 84.81 90 SER A CA 1
ATOM 704 C C . SER A 1 90 ? 9.112 8.540 -0.235 1.00 84.81 90 SER A C 1
ATOM 706 O O . SER A 1 90 ? 8.976 9.761 -0.340 1.00 84.81 90 SER A O 1
ATOM 708 N N . PHE A 1 91 ? 8.861 7.702 -1.235 1.00 84.94 91 PHE A N 1
ATOM 709 C CA . PHE A 1 91 ? 8.364 8.103 -2.547 1.00 84.94 91 PHE A CA 1
ATOM 710 C C . PHE A 1 91 ? 6.864 8.362 -2.500 1.00 84.94 91 PHE A C 1
ATOM 712 O O . PHE A 1 91 ? 6.376 9.267 -3.176 1.00 84.94 91 PHE A O 1
ATOM 719 N N . PHE A 1 92 ? 6.157 7.595 -1.675 1.00 87.69 92 PHE A N 1
ATOM 720 C CA . PHE A 1 92 ? 4.731 7.724 -1.455 1.00 87.69 92 PHE A CA 1
ATOM 721 C C . PHE A 1 92 ? 4.403 7.350 -0.015 1.00 87.69 92 PHE A C 1
ATOM 723 O O . PHE A 1 92 ? 4.739 6.262 0.453 1.00 87.69 92 PHE A O 1
ATOM 730 N N . ASN A 1 93 ? 3.697 8.250 0.652 1.00 89.75 93 ASN A N 1
ATOM 731 C CA . ASN A 1 93 ? 3.131 8.059 1.968 1.00 89.75 93 ASN A CA 1
ATOM 732 C C . ASN A 1 93 ? 1.616 8.129 1.859 1.00 89.75 93 ASN A C 1
ATOM 734 O O . ASN A 1 93 ? 1.080 9.091 1.306 1.00 89.75 93 ASN A O 1
ATOM 738 N N . LEU A 1 94 ? 0.943 7.141 2.436 1.00 90.88 94 LEU A N 1
ATOM 739 C CA . LEU A 1 94 ? -0.485 7.176 2.692 1.00 90.88 94 LEU A CA 1
ATOM 740 C C . LEU A 1 94 ? -0.711 7.118 4.199 1.00 90.88 94 LEU A C 1
ATOM 742 O O . LEU A 1 94 ? -0.334 6.142 4.843 1.00 90.88 94 LEU A O 1
ATOM 746 N N . GLU A 1 95 ? -1.358 8.144 4.742 1.00 91.88 95 GLU A N 1
ATOM 747 C CA . GLU A 1 95 ? -1.872 8.153 6.108 1.00 91.88 95 GLU A CA 1
ATOM 748 C C . GLU A 1 95 ? -3.391 8.061 6.090 1.00 91.88 95 GLU A C 1
ATOM 750 O O . GLU A 1 95 ? -4.064 8.854 5.430 1.00 91.88 95 GLU A O 1
ATOM 755 N N . PHE A 1 96 ? -3.922 7.123 6.861 1.00 89.75 96 PHE A N 1
ATOM 756 C CA . PHE A 1 96 ? -5.336 6.998 7.159 1.00 89.75 96 PHE A CA 1
ATOM 757 C C . PHE A 1 96 ? -5.542 7.287 8.640 1.00 89.75 96 PHE A C 1
ATOM 759 O O . PHE A 1 96 ? -5.056 6.531 9.477 1.00 89.75 96 PHE A O 1
ATOM 766 N N . ARG A 1 97 ? -6.265 8.352 8.977 1.00 89.75 97 ARG A N 1
ATOM 767 C CA . ARG A 1 97 ? -6.638 8.689 10.359 1.00 89.75 97 ARG A CA 1
ATOM 768 C C . ARG A 1 97 ? -8.120 8.432 10.555 1.00 89.75 97 ARG A C 1
ATOM 770 O O . ARG A 1 97 ? -8.900 8.749 9.664 1.00 89.75 97 ARG A O 1
ATOM 777 N N . PHE A 1 98 ? -8.491 7.885 11.706 1.00 86.00 98 PHE A N 1
ATOM 778 C CA . PHE A 1 98 ? -9.873 7.492 11.998 1.00 86.00 98 PHE A CA 1
ATOM 779 C C . PHE A 1 98 ? -10.681 8.588 12.707 1.00 86.00 98 PHE A C 1
ATOM 781 O O . PHE A 1 98 ? -11.897 8.632 12.538 1.00 86.00 98 PHE A O 1
ATOM 788 N N . ASP A 1 99 ? -10.024 9.506 13.427 1.00 82.06 99 ASP A N 1
ATOM 789 C CA . ASP A 1 99 ? -10.690 10.606 14.136 1.00 82.06 99 ASP A CA 1
ATOM 790 C C . ASP A 1 99 ? -9.894 11.935 14.063 1.00 82.06 99 ASP A C 1
ATOM 792 O O . ASP A 1 99 ? -8.817 12.045 14.664 1.00 82.06 99 ASP A O 1
ATOM 796 N N . PRO A 1 100 ? -10.380 12.947 13.313 1.00 81.44 100 PRO A N 1
ATOM 797 C CA . PRO A 1 100 ? -11.441 12.833 12.311 1.00 81.44 100 PRO A CA 1
ATOM 798 C C . PRO A 1 100 ? -10.984 11.967 11.127 1.00 81.44 100 PRO A C 1
ATOM 800 O O . PRO A 1 100 ? -9.795 11.941 10.779 1.00 81.44 100 PRO A O 1
ATOM 803 N N . LEU A 1 101 ? -11.942 11.306 10.469 1.00 82.69 101 LEU A N 1
ATOM 804 C CA . LEU A 1 101 ? -11.665 10.457 9.314 1.00 82.69 101 LEU A CA 1
ATOM 805 C C . LEU A 1 101 ? -10.991 11.259 8.190 1.00 82.69 101 LEU A C 1
ATOM 807 O O . LEU A 1 101 ? -11.599 12.119 7.544 1.00 82.69 101 LEU A O 1
ATOM 811 N N . SER A 1 102 ? -9.718 10.976 7.935 1.00 83.94 102 SER A N 1
ATOM 812 C CA . SER A 1 102 ? -8.945 11.691 6.923 1.00 83.94 102 SER A CA 1
ATOM 813 C C . SER A 1 102 ? -7.913 10.807 6.245 1.00 83.94 102 SER A C 1
ATOM 815 O O . SER A 1 102 ? -7.373 9.865 6.823 1.00 83.94 102 SER A O 1
ATOM 817 N N . PHE A 1 103 ? -7.659 11.142 4.985 1.00 84.75 103 PHE A N 1
ATOM 818 C CA . PHE A 1 103 ? -6.708 10.459 4.130 1.00 84.75 103 PHE A CA 1
ATOM 819 C C . PHE A 1 103 ? -5.721 11.477 3.604 1.00 84.75 103 PHE A C 1
ATOM 821 O O . PHE A 1 103 ? -6.118 12.421 2.920 1.00 84.75 103 PHE A O 1
ATOM 828 N N . THR A 1 104 ? -4.446 11.262 3.877 1.00 85.94 104 THR A N 1
ATOM 829 C CA . THR A 1 104 ? -3.383 12.152 3.424 1.00 85.94 104 THR A CA 1
ATOM 830 C C . THR A 1 104 ? -2.427 11.355 2.560 1.00 85.94 104 THR A C 1
ATOM 832 O O . THR A 1 104 ? -1.868 10.354 3.001 1.00 85.94 104 THR A O 1
ATOM 835 N N . MET A 1 105 ? -2.233 11.809 1.326 1.00 86.06 105 MET A N 1
ATOM 836 C CA . MET A 1 105 ? -1.232 11.275 0.409 1.00 86.06 105 MET A CA 1
ATOM 837 C C . MET A 1 105 ? -0.168 12.331 0.154 1.00 86.06 105 MET A C 1
ATOM 839 O O . MET A 1 105 ? -0.501 13.464 -0.197 1.00 86.06 105 MET A O 1
ATOM 843 N N . TYR A 1 106 ? 1.102 11.973 0.304 1.00 82.56 106 TYR A N 1
ATOM 844 C CA . TYR A 1 106 ? 2.215 12.881 0.031 1.00 82.56 106 TYR A CA 1
ATOM 845 C C . TYR A 1 106 ? 3.507 12.124 -0.284 1.00 82.56 106 TYR A C 1
ATOM 847 O O . TYR A 1 106 ? 3.586 10.909 -0.141 1.00 82.56 106 TYR A O 1
ATOM 855 N N . SER A 1 107 ? 4.535 12.855 -0.707 1.00 77.38 107 SER A N 1
ATOM 856 C CA . SER A 1 107 ? 5.889 12.347 -0.943 1.00 77.38 107 SER A CA 1
ATOM 857 C C . SER A 1 107 ? 6.887 13.151 -0.112 1.00 77.38 107 SER A C 1
ATOM 859 O O . SER A 1 107 ? 6.708 14.364 0.024 1.00 77.38 107 SER A O 1
ATOM 861 N N . ASP A 1 108 ? 7.926 12.496 0.413 1.00 75.44 108 ASP A N 1
ATOM 862 C CA . ASP A 1 108 ? 9.014 13.151 1.161 1.00 75.44 108 ASP A CA 1
ATOM 863 C C . ASP A 1 108 ? 10.239 13.443 0.281 1.00 75.44 108 ASP A C 1
ATOM 865 O O . ASP A 1 108 ? 11.284 13.862 0.772 1.00 75.44 108 ASP A O 1
ATOM 869 N N . LEU A 1 109 ? 10.122 13.252 -1.039 1.00 72.75 109 LEU A N 1
ATOM 870 C CA . LEU A 1 109 ? 11.164 13.633 -2.000 1.00 72.75 109 LEU A CA 1
ATOM 871 C C . LEU A 1 109 ? 11.381 15.152 -2.073 1.00 72.75 109 LEU A C 1
ATOM 873 O O . LEU A 1 109 ? 12.425 15.607 -2.534 1.00 72.75 109 LEU A O 1
ATOM 877 N N . LEU A 1 110 ? 10.384 15.930 -1.651 1.00 62.94 110 LEU A N 1
ATOM 878 C CA . LEU A 1 110 ? 10.418 17.385 -1.596 1.00 62.94 110 LEU A CA 1
ATOM 879 C C . LEU A 1 110 ? 10.162 17.835 -0.158 1.00 62.94 110 LEU A C 1
ATOM 881 O O . LEU A 1 110 ? 9.396 17.206 0.572 1.00 62.94 110 LEU A O 1
ATOM 885 N N . GLU A 1 111 ? 10.764 18.956 0.238 1.00 66.81 111 GLU A N 1
ATOM 886 C CA . GLU A 1 111 ? 10.485 19.572 1.535 1.00 66.81 111 GLU A CA 1
ATOM 887 C C . GLU A 1 111 ? 8.984 19.842 1.712 1.00 66.81 111 GLU A C 1
ATOM 889 O O . GLU A 1 111 ? 8.268 20.127 0.749 1.00 66.81 111 GLU A O 1
ATOM 894 N N . ARG A 1 112 ? 8.501 19.816 2.961 1.00 66.81 112 ARG A N 1
ATOM 895 C CA . ARG A 1 112 ? 7.066 19.886 3.284 1.00 66.81 112 ARG A CA 1
ATOM 896 C C . ARG A 1 112 ? 6.320 21.048 2.616 1.00 66.81 112 ARG A C 1
ATOM 898 O O . ARG A 1 112 ? 5.180 20.865 2.213 1.00 66.81 112 ARG A O 1
ATOM 905 N N . GLY A 1 113 ? 6.940 22.222 2.488 1.00 60.97 113 GLY A N 1
ATOM 906 C CA . GLY A 1 113 ? 6.322 23.391 1.844 1.00 60.97 113 GLY A CA 1
ATOM 907 C C . GLY A 1 113 ? 6.166 23.280 0.321 1.00 60.97 113 GLY A C 1
ATOM 908 O O . GLY A 1 113 ? 5.424 24.057 -0.268 1.00 60.97 113 GLY A O 1
ATOM 909 N N . SER A 1 114 ? 6.842 22.312 -0.300 1.00 62.62 114 SER A N 1
ATOM 910 C CA . SER A 1 114 ? 6.892 22.100 -1.752 1.00 62.62 114 SER A CA 1
ATOM 911 C C . SER A 1 114 ? 6.295 20.754 -2.178 1.00 62.62 114 SER A C 1
ATOM 913 O O . SER A 1 114 ? 6.321 20.414 -3.362 1.00 62.62 114 SER A O 1
ATOM 915 N N . ARG A 1 115 ? 5.779 19.957 -1.233 1.00 70.44 115 ARG A N 1
ATOM 916 C CA . ARG A 1 115 ? 5.240 18.627 -1.528 1.00 70.44 115 ARG A CA 1
ATOM 917 C C . ARG A 1 115 ? 3.858 18.723 -2.170 1.00 70.44 115 ARG A C 1
ATOM 919 O O . ARG A 1 115 ? 3.015 19.517 -1.761 1.00 70.44 115 ARG A O 1
ATOM 926 N N . SER A 1 116 ? 3.605 17.852 -3.143 1.00 64.44 116 SER A N 1
ATOM 927 C CA . SER A 1 116 ? 2.240 17.583 -3.597 1.00 64.44 116 SER A CA 1
ATOM 928 C C . SER A 1 116 ? 1.537 16.758 -2.520 1.00 64.44 116 SER A C 1
ATOM 930 O O . SER A 1 116 ? 1.744 15.550 -2.427 1.00 64.44 116 SER A O 1
ATOM 932 N N . GLU A 1 117 ? 0.763 17.425 -1.668 1.00 71.44 117 GLU A N 1
ATOM 933 C CA . GLU A 1 117 ? -0.077 16.798 -0.648 1.00 71.44 117 GLU A CA 1
ATOM 934 C C . GLU A 1 117 ? -1.528 16.798 -1.121 1.00 71.44 117 GLU A C 1
ATOM 936 O O . GLU A 1 117 ? -2.077 17.834 -1.494 1.00 71.44 117 GLU A O 1
ATOM 941 N N . THR A 1 118 ? -2.155 15.628 -1.115 1.00 72.12 118 THR A N 1
ATOM 942 C CA . THR A 1 118 ? -3.596 15.497 -1.320 1.00 72.12 118 THR A CA 1
ATOM 943 C C . THR A 1 118 ? -4.206 14.989 -0.030 1.00 72.12 118 THR A C 1
ATOM 945 O O . THR A 1 118 ? -4.039 13.821 0.318 1.00 72.12 118 THR A O 1
ATOM 948 N N . THR A 1 119 ? -4.921 15.874 0.659 1.00 72.50 119 THR A N 1
ATOM 949 C CA . THR A 1 119 ? -5.642 15.543 1.888 1.00 72.50 119 THR A CA 1
ATOM 950 C C . THR A 1 119 ? -7.128 15.532 1.595 1.00 72.50 119 THR A C 1
ATOM 952 O O . THR A 1 119 ? -7.726 16.572 1.315 1.00 72.50 119 THR A O 1
ATOM 955 N N . LEU A 1 120 ? -7.734 14.351 1.657 1.00 69.75 120 LEU A N 1
ATOM 956 C CA . LEU A 1 120 ? -9.179 14.218 1.665 1.00 69.75 120 LEU A CA 1
ATOM 957 C C . LEU A 1 120 ? -9.642 14.124 3.118 1.00 69.75 120 LEU A C 1
ATOM 959 O O . LEU A 1 120 ? -9.521 13.080 3.759 1.00 69.75 120 LEU A O 1
ATOM 963 N N . VAL A 1 121 ? -10.210 15.216 3.622 1.00 64.06 121 VAL A N 1
ATOM 964 C CA . VAL A 1 121 ? -10.989 15.196 4.862 1.00 64.06 121 VAL A CA 1
ATOM 965 C C . VAL A 1 121 ? -12.422 14.875 4.476 1.00 64.06 121 VAL A C 1
ATOM 967 O O . VAL A 1 121 ? -13.097 15.671 3.822 1.00 64.06 121 VAL A O 1
ATOM 970 N N . LYS A 1 122 ? -12.886 13.684 4.837 1.00 60.50 122 LYS A N 1
ATOM 971 C CA . LYS A 1 122 ? -14.296 13.337 4.707 1.00 60.50 122 LYS A CA 1
ATOM 972 C C . LYS A 1 122 ? -14.919 13.607 6.071 1.00 60.50 122 LYS A C 1
ATOM 974 O O . LYS A 1 122 ? -14.576 12.933 7.030 1.00 60.50 122 LYS A O 1
ATOM 979 N N . ASN A 1 123 ? -15.876 14.536 6.146 1.00 52.22 123 ASN A N 1
ATOM 980 C CA . ASN A 1 123 ? -16.808 14.652 7.284 1.00 52.22 123 ASN A CA 1
ATOM 981 C C . ASN A 1 123 ? -17.777 13.453 7.306 1.00 52.22 123 ASN A C 1
ATOM 983 O O . ASN A 1 123 ? -18.992 13.612 7.370 1.00 52.22 123 ASN A O 1
ATOM 987 N N . LEU A 1 124 ? -17.247 12.249 7.125 1.00 52.88 124 LEU A N 1
ATOM 988 C CA . LEU A 1 124 ? -17.978 11.015 7.281 1.00 52.88 124 LEU A CA 1
ATOM 989 C C . LEU A 1 124 ? -17.615 10.503 8.661 1.00 52.88 124 LEU A C 1
ATOM 991 O O . LEU A 1 124 ? -16.436 10.341 8.968 1.00 52.88 124 LEU A O 1
ATOM 995 N N . GLU A 1 125 ? -18.635 10.263 9.472 1.00 54.19 125 GLU A N 1
ATOM 996 C CA . GLU A 1 125 ? -18.474 9.468 10.678 1.00 54.19 125 GLU A CA 1
ATOM 997 C C . GLU A 1 125 ? -17.859 8.134 10.254 1.00 54.19 125 GLU A C 1
ATOM 999 O O . GLU A 1 125 ? -18.387 7.443 9.373 1.00 54.19 125 GLU A O 1
ATOM 1004 N N . TYR A 1 126 ? -16.691 7.823 10.814 1.00 57.41 126 TYR A N 1
ATOM 1005 C CA . TYR A 1 126 ? -16.122 6.497 10.689 1.00 57.41 126 TYR A CA 1
ATOM 1006 C C . TYR A 1 126 ? -17.163 5.518 11.233 1.00 57.41 126 TYR A C 1
ATOM 1008 O O . TYR A 1 126 ? -17.522 5.570 12.408 1.00 57.41 126 TYR A O 1
ATOM 1016 N N . GLN A 1 127 ? -17.709 4.675 10.358 1.00 60.00 127 GLN A N 1
ATOM 1017 C CA . GLN A 1 127 ? -18.489 3.542 10.824 1.00 60.00 127 GLN A CA 1
ATOM 1018 C C . GLN A 1 127 ? -17.482 2.608 11.469 1.00 60.00 127 GLN A C 1
ATOM 1020 O O . GLN A 1 127 ? -16.517 2.238 10.808 1.00 60.00 127 GLN A O 1
ATOM 1025 N N . ASP A 1 128 ? -17.678 2.311 12.751 1.00 59.00 128 ASP A N 1
ATOM 1026 C CA . ASP A 1 128 ? -16.754 1.531 13.567 1.00 59.00 128 ASP A CA 1
ATOM 1027 C C . ASP A 1 128 ? -16.638 0.099 13.027 1.00 59.00 128 ASP A C 1
ATOM 1029 O O . ASP A 1 128 ? -17.327 -0.834 13.441 1.00 59.00 128 ASP A O 1
ATOM 1033 N N . THR A 1 129 ? -15.830 -0.053 11.983 1.00 67.81 129 THR A N 1
ATOM 1034 C CA . THR A 1 129 ? -15.550 -1.325 11.346 1.00 67.81 129 THR A CA 1
ATOM 1035 C C . THR A 1 129 ? -14.289 -1.877 11.975 1.00 67.81 129 THR A C 1
ATOM 1037 O O . THR A 1 129 ? -13.251 -1.230 11.988 1.00 67.81 129 THR A O 1
ATOM 1040 N N . GLN A 1 130 ? -14.322 -3.119 12.440 1.00 80.81 130 GLN A N 1
ATOM 1041 C CA . GLN A 1 130 ? -13.107 -3.787 12.923 1.00 80.81 130 GLN A CA 1
ATOM 1042 C C . GLN A 1 130 ? -12.090 -4.045 11.792 1.00 80.81 130 GLN A C 1
ATOM 1044 O O . GLN A 1 130 ? -10.969 -4.476 12.051 1.00 80.81 130 GLN A O 1
ATOM 1049 N N . TYR A 1 131 ? -12.465 -3.772 10.539 1.00 81.75 131 TYR A N 1
ATOM 1050 C CA . TYR A 1 131 ? -11.704 -4.099 9.343 1.00 81.75 131 TYR A CA 1
ATOM 1051 C C . TYR A 1 131 ? -11.281 -2.845 8.588 1.00 81.75 131 TYR A C 1
ATOM 1053 O O . TYR A 1 131 ? -12.076 -1.946 8.326 1.00 81.75 131 TYR A O 1
ATOM 1061 N N . PHE A 1 132 ? -10.026 -2.834 8.165 1.00 85.25 132 PHE A N 1
ATOM 1062 C CA . PHE A 1 132 ? -9.469 -1.857 7.247 1.00 85.25 132 PHE A CA 1
ATOM 1063 C C . PHE A 1 132 ? -9.158 -2.536 5.918 1.00 85.25 132 PHE A C 1
ATOM 1065 O O . PHE A 1 132 ? -8.492 -3.569 5.894 1.00 85.25 132 PHE A O 1
ATOM 1072 N N . TYR A 1 133 ? -9.593 -1.934 4.813 1.00 86.06 133 TYR A N 1
ATOM 1073 C CA . TYR A 1 133 ? -9.211 -2.364 3.472 1.00 86.06 133 TYR A CA 1
ATOM 1074 C C . TYR A 1 133 ? -8.809 -1.167 2.619 1.00 86.06 133 TYR A C 1
ATOM 1076 O O . TYR A 1 133 ? -9.599 -0.242 2.419 1.00 86.06 133 TYR A O 1
ATOM 1084 N N . CYS A 1 134 ? -7.594 -1.207 2.083 1.00 86.56 134 CYS A N 1
ATOM 1085 C CA . CYS A 1 134 ? -7.050 -0.200 1.187 1.00 86.56 134 CYS A CA 1
ATOM 1086 C C . CYS A 1 134 ? -6.475 -0.854 -0.068 1.00 86.56 134 CYS A C 1
ATOM 1088 O O . CYS A 1 134 ? -5.807 -1.886 0.001 1.00 86.56 134 CYS A O 1
ATOM 1090 N N . MET A 1 135 ? -6.706 -0.217 -1.214 1.00 87.62 135 MET A N 1
ATOM 1091 C CA . MET A 1 135 ? -6.116 -0.590 -2.492 1.00 87.62 135 MET A CA 1
ATOM 1092 C C . MET A 1 135 ? -5.480 0.636 -3.146 1.00 87.62 135 MET A C 1
ATOM 1094 O O . MET A 1 135 ? -6.139 1.652 -3.363 1.00 87.62 135 MET A O 1
ATOM 1098 N N . ILE A 1 136 ? -4.203 0.518 -3.491 1.00 89.12 136 ILE A N 1
ATOM 1099 C CA . ILE A 1 136 ? -3.413 1.533 -4.182 1.00 89.12 136 ILE A CA 1
ATOM 1100 C C . ILE A 1 136 ? -3.119 1.003 -5.583 1.00 89.12 136 ILE A C 1
ATOM 1102 O O . ILE A 1 136 ? -2.365 0.044 -5.754 1.00 89.12 136 ILE A O 1
ATOM 1106 N N . VAL A 1 137 ? -3.726 1.626 -6.589 1.00 87.38 137 VAL A N 1
ATOM 1107 C CA . VAL A 1 137 ? -3.488 1.332 -8.003 1.00 87.38 137 VAL A CA 1
ATOM 1108 C C . VAL A 1 137 ? -2.434 2.302 -8.519 1.00 87.38 137 VAL A C 1
ATOM 1110 O O . VAL A 1 137 ? -2.676 3.502 -8.633 1.00 87.38 137 VAL A O 1
ATOM 1113 N N . MET A 1 138 ? -1.258 1.776 -8.828 1.00 88.44 138 MET A N 1
ATOM 1114 C CA . MET A 1 138 ? -0.090 2.510 -9.294 1.00 88.44 138 MET A CA 1
ATOM 1115 C C . MET A 1 138 ? -0.001 2.406 -10.819 1.00 88.44 138 MET A C 1
ATOM 1117 O O . MET A 1 138 ? 0.681 1.523 -11.339 1.00 88.44 138 MET A O 1
ATOM 1121 N N . ASN A 1 139 ? -0.717 3.271 -11.548 1.00 84.50 139 ASN A N 1
ATOM 1122 C CA . ASN A 1 139 ? -0.553 3.374 -13.003 1.00 84.50 139 ASN A CA 1
ATOM 1123 C C . ASN A 1 139 ? 0.589 4.340 -13.367 1.00 84.50 139 ASN A C 1
ATOM 1125 O O . ASN A 1 139 ? 0.816 5.306 -12.633 1.00 84.50 139 ASN A O 1
ATOM 1129 N N . PRO A 1 140 ? 1.239 4.158 -14.534 1.00 82.12 140 PRO A N 1
ATOM 1130 C CA . PRO A 1 140 ? 2.282 5.063 -15.029 1.00 82.12 140 PRO A CA 1
ATOM 1131 C C . PRO A 1 140 ? 1.854 6.529 -15.155 1.00 82.12 140 PRO A C 1
ATOM 1133 O O . PRO A 1 140 ? 2.684 7.425 -15.071 1.00 82.12 140 PRO A O 1
ATOM 1136 N N . GLU A 1 141 ? 0.563 6.778 -15.378 1.00 79.81 141 GLU A N 1
ATOM 1137 C CA . GLU A 1 141 ? 0.021 8.128 -15.568 1.00 79.81 141 GLU A CA 1
ATOM 1138 C C . GLU A 1 141 ? -0.531 8.730 -14.272 1.00 79.81 141 GLU A C 1
ATOM 1140 O O . GLU A 1 141 ? -0.531 9.947 -14.092 1.00 79.81 141 GLU A O 1
ATOM 1145 N N . GLN A 1 142 ? -1.048 7.889 -13.373 1.00 81.88 142 GLN A N 1
ATOM 1146 C CA . GLN A 1 142 ? -1.785 8.343 -12.200 1.00 81.88 142 GLN A CA 1
ATOM 1147 C C . GLN A 1 142 ? -1.913 7.248 -11.151 1.00 81.88 142 GLN A C 1
ATOM 1149 O O . GLN A 1 142 ? -2.345 6.133 -11.443 1.00 81.88 142 GLN A O 1
ATOM 1154 N N . TRP A 1 143 ? -1.618 7.588 -9.903 1.00 84.44 143 TRP A N 1
ATOM 1155 C CA . TRP A 1 143 ? -1.866 6.695 -8.783 1.00 84.44 143 TRP A CA 1
ATOM 1156 C C . TRP A 1 143 ? -3.224 6.992 -8.171 1.00 84.44 143 TRP A C 1
ATOM 1158 O O . TRP A 1 143 ? -3.596 8.157 -8.020 1.00 84.44 143 TRP A O 1
ATOM 1168 N N . GLN A 1 144 ? -3.969 5.944 -7.836 1.00 83.44 144 GLN A N 1
ATOM 1169 C CA . GLN A 1 144 ? -5.331 6.031 -7.320 1.00 83.44 144 GLN A CA 1
ATOM 1170 C C . GLN A 1 144 ? -5.451 5.207 -6.044 1.00 83.44 144 GLN A C 1
ATOM 1172 O O . GLN A 1 144 ? -4.992 4.067 -5.993 1.00 83.44 144 GLN A O 1
ATOM 1177 N N . VAL A 1 145 ? -6.090 5.776 -5.025 1.00 82.94 145 VAL A N 1
ATOM 1178 C CA . VAL A 1 145 ? -6.313 5.099 -3.742 1.00 82.94 145 VAL A CA 1
ATOM 1179 C C . VAL A 1 145 ? -7.801 4.857 -3.537 1.00 82.94 145 VAL A C 1
ATOM 1181 O O . VAL A 1 145 ? -8.628 5.752 -3.733 1.00 82.94 145 VAL A O 1
ATOM 1184 N N . TYR A 1 146 ? -8.132 3.640 -3.125 1.00 81.00 146 TYR A N 1
ATOM 1185 C CA . TYR A 1 146 ? -9.478 3.167 -2.829 1.00 81.00 146 TYR A CA 1
ATOM 1186 C C . TYR A 1 146 ? -9.517 2.651 -1.394 1.00 81.00 146 TYR A C 1
ATOM 1188 O O . TYR A 1 146 ? -8.558 2.034 -0.930 1.00 81.00 146 TYR A O 1
ATOM 1196 N N . TYR A 1 147 ? -10.629 2.892 -0.704 1.00 76.56 147 TYR A N 1
ATOM 1197 C CA . TYR A 1 147 ? -10.828 2.453 0.671 1.00 76.56 147 TYR A CA 1
ATOM 1198 C C . TYR A 1 147 ? -12.217 1.852 0.841 1.00 76.56 147 TYR A C 1
ATOM 1200 O O . TYR A 1 147 ? -13.214 2.485 0.482 1.00 76.56 147 TYR A O 1
ATOM 1208 N N . ALA A 1 148 ? -12.251 0.654 1.426 1.00 70.00 148 ALA A N 1
ATOM 1209 C CA . ALA A 1 148 ? -13.458 -0.141 1.613 1.00 70.00 148 ALA A CA 1
ATOM 1210 C C . ALA A 1 148 ? -14.288 -0.271 0.310 1.00 70.00 148 ALA A C 1
ATOM 1212 O O . ALA A 1 148 ? -13.761 -0.267 -0.803 1.00 70.00 148 ALA A O 1
ATOM 1213 N N . ASP A 1 149 ? -15.599 -0.391 0.462 1.00 54.72 149 ASP A N 1
ATOM 1214 C CA . ASP A 1 149 ? -16.649 -0.440 -0.556 1.00 54.72 149 ASP A CA 1
ATOM 1215 C C . ASP A 1 149 ? -16.919 0.918 -1.240 1.00 54.72 149 ASP A C 1
ATOM 1217 O O . ASP A 1 149 ? -17.732 1.013 -2.168 1.00 54.72 149 ASP A O 1
ATOM 1221 N N . ARG A 1 150 ? -16.225 1.991 -0.830 1.00 54.91 150 ARG A N 1
ATOM 1222 C CA . ARG A 1 150 ? -16.433 3.341 -1.366 1.00 54.91 150 ARG A CA 1
ATOM 1223 C C . ARG A 1 150 ? -15.360 3.726 -2.380 1.00 54.91 150 ARG A C 1
ATOM 1225 O O . ARG A 1 150 ? -14.164 3.813 -2.112 1.00 54.91 150 ARG A O 1
ATOM 1232 N N . TRP A 1 151 ? -15.853 4.015 -3.577 1.00 55.94 151 TRP A N 1
ATOM 1233 C CA . TRP A 1 151 ? -15.076 4.335 -4.760 1.00 55.94 151 TRP A CA 1
ATOM 1234 C C . TRP A 1 151 ? -14.287 5.630 -4.549 1.00 55.94 151 TRP A C 1
ATOM 1236 O O . TRP A 1 151 ? -14.871 6.676 -4.274 1.00 55.94 151 TRP A O 1
ATOM 1246 N N . TYR A 1 152 ? -12.969 5.534 -4.735 1.00 61.72 152 TYR A N 1
ATOM 1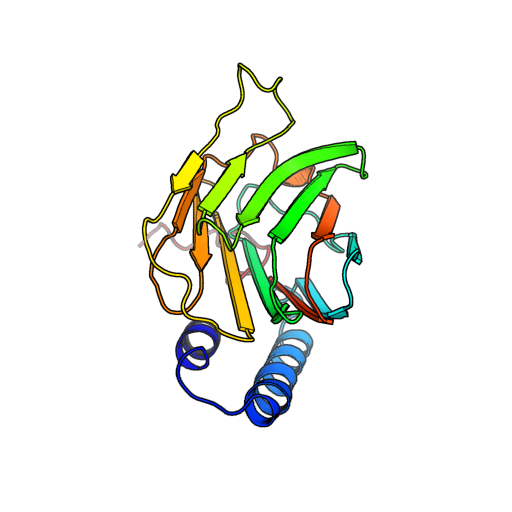247 C CA . TYR A 1 152 ? -12.034 6.639 -4.932 1.00 61.72 152 TYR A CA 1
ATOM 1248 C C . TYR A 1 152 ? -11.881 7.623 -3.749 1.00 61.72 152 TYR A C 1
ATOM 1250 O O . TYR A 1 152 ? -12.743 8.445 -3.433 1.00 61.72 152 TYR A O 1
ATOM 1258 N N . VAL A 1 153 ? -10.716 7.563 -3.107 1.00 63.38 153 VAL A N 1
ATOM 1259 C CA . VAL A 1 153 ? -10.286 8.485 -2.044 1.00 63.38 153 VAL A CA 1
ATOM 1260 C C . VAL A 1 153 ? -9.463 9.637 -2.622 1.00 63.38 153 VAL A C 1
ATOM 1262 O O . VAL A 1 153 ? -9.531 10.763 -2.139 1.00 63.38 153 VAL A O 1
ATOM 1265 N N . GLY A 1 154 ? -8.710 9.399 -3.691 1.00 66.00 154 GLY A N 1
ATOM 1266 C CA . GLY A 1 154 ? -7.959 10.460 -4.341 1.00 66.00 154 GLY A CA 1
ATOM 1267 C C . GLY A 1 154 ? -6.963 9.943 -5.360 1.00 66.00 154 GLY A C 1
ATOM 1268 O O . GLY A 1 154 ? -6.819 8.736 -5.571 1.00 66.00 154 GLY A O 1
ATOM 1269 N N . ARG A 1 155 ? -6.289 10.900 -5.995 1.00 73.06 155 ARG A N 1
ATOM 1270 C CA . ARG A 1 155 ? -5.243 10.657 -6.979 1.00 73.06 155 ARG A CA 1
ATOM 1271 C C . ARG A 1 155 ? -4.009 11.468 -6.646 1.00 73.06 155 ARG A C 1
ATOM 1273 O O . ARG A 1 155 ? -4.130 12.612 -6.217 1.00 73.06 155 ARG A O 1
ATOM 1280 N N . VAL A 1 156 ? -2.850 10.895 -6.917 1.00 73.75 156 VAL A N 1
ATOM 1281 C CA . VAL A 1 156 ? -1.575 11.605 -6.873 1.00 73.75 156 VAL A CA 1
ATOM 1282 C C . VAL A 1 156 ? -0.813 11.324 -8.158 1.00 73.75 156 VAL A C 1
ATOM 1284 O O . VAL A 1 156 ? -0.990 10.277 -8.790 1.00 73.75 156 VAL A O 1
ATOM 1287 N N . ASN A 1 157 ? 0.013 12.281 -8.568 1.00 73.38 157 ASN A N 1
ATOM 1288 C CA . ASN A 1 157 ? 0.941 12.032 -9.657 1.00 73.38 157 ASN A CA 1
ATOM 1289 C C . ASN A 1 157 ? 1.951 10.963 -9.209 1.00 73.38 157 ASN A C 1
ATOM 1291 O O . ASN A 1 157 ? 2.425 11.029 -8.070 1.00 73.38 157 ASN A O 1
ATOM 1295 N N . PRO A 1 158 ? 2.274 9.988 -10.072 1.00 74.81 158 PRO A N 1
ATOM 1296 C CA . PRO A 1 158 ? 3.316 9.018 -9.777 1.00 74.81 158 PRO A CA 1
ATOM 1297 C C . PRO A 1 158 ? 4.639 9.742 -9.497 1.00 74.81 158 PRO A C 1
ATOM 1299 O O . PRO A 1 158 ? 4.902 10.799 -10.084 1.00 74.81 158 PRO A O 1
ATOM 1302 N N . PRO A 1 159 ? 5.499 9.192 -8.624 1.00 74.81 159 PRO A N 1
ATOM 1303 C CA . PRO A 1 159 ? 6.843 9.718 -8.488 1.00 74.81 159 PRO A CA 1
ATOM 1304 C C . PRO A 1 159 ? 7.613 9.545 -9.812 1.00 74.81 159 PRO A C 1
ATOM 1306 O O . PRO A 1 159 ? 7.304 8.635 -10.584 1.00 74.81 159 PRO A O 1
ATOM 1309 N N . PRO A 1 160 ? 8.657 10.355 -10.070 1.00 71.06 160 PRO A N 1
ATOM 1310 C CA . PRO A 1 160 ? 9.389 10.316 -11.339 1.00 71.06 160 PRO A CA 1
ATOM 1311 C C . PRO A 1 160 ? 10.021 8.955 -11.668 1.00 71.06 160 PRO A C 1
ATOM 1313 O O . PRO A 1 160 ? 10.258 8.663 -12.836 1.00 71.06 160 PRO A O 1
ATOM 1316 N N . GLN A 1 161 ? 10.342 8.155 -10.644 1.00 80.38 161 GLN A N 1
ATOM 1317 C CA . GLN A 1 161 ? 10.991 6.849 -10.770 1.00 80.38 161 GLN A CA 1
ATOM 1318 C C . GLN A 1 161 ? 10.419 5.879 -9.727 1.00 80.38 161 GLN A C 1
ATOM 1320 O O . GLN A 1 161 ? 10.897 5.809 -8.594 1.00 80.38 161 GLN A O 1
ATOM 1325 N N . THR A 1 162 ? 9.387 5.121 -10.099 1.00 82.56 162 THR A N 1
ATOM 1326 C CA . THR A 1 162 ? 8.794 4.073 -9.245 1.00 82.56 162 THR A CA 1
ATOM 1327 C C . THR A 1 162 ? 9.748 2.897 -9.040 1.00 82.56 162 THR A C 1
ATOM 1329 O O . THR A 1 162 ? 9.707 2.244 -8.002 1.00 82.56 162 THR A O 1
ATOM 1332 N N . THR A 1 163 ? 10.678 2.696 -9.978 1.00 85.00 163 THR A N 1
ATOM 1333 C CA . THR A 1 163 ? 11.772 1.709 -9.912 1.00 85.00 163 THR A CA 1
ATOM 1334 C C . THR A 1 163 ? 12.694 1.861 -8.701 1.00 85.00 163 THR A C 1
ATOM 1336 O O . THR A 1 163 ? 13.375 0.905 -8.332 1.00 85.00 163 THR A O 1
ATOM 1339 N N . LEU A 1 164 ? 12.722 3.036 -8.063 1.00 86.56 164 LEU A N 1
ATOM 1340 C CA . LEU A 1 164 ? 13.509 3.273 -6.850 1.00 86.56 164 LEU A CA 1
ATOM 1341 C C . LEU A 1 164 ? 12.827 2.772 -5.571 1.00 86.56 164 LEU A C 1
ATOM 1343 O O . LEU A 1 164 ? 13.479 2.680 -4.530 1.00 86.56 164 LEU A O 1
ATOM 1347 N N . ILE A 1 165 ? 11.540 2.426 -5.629 1.00 89.62 165 ILE A N 1
ATOM 1348 C CA . ILE A 1 165 ? 10.818 1.848 -4.497 1.00 89.62 165 ILE A CA 1
ATOM 1349 C C . ILE A 1 165 ? 11.318 0.423 -4.282 1.00 89.62 165 ILE A C 1
ATOM 1351 O O . ILE A 1 165 ? 11.207 -0.437 -5.154 1.00 89.62 165 ILE A O 1
ATOM 1355 N N . LYS A 1 166 ? 11.853 0.175 -3.088 1.00 90.69 166 LYS A N 1
ATOM 1356 C CA . LYS A 1 166 ? 12.453 -1.110 -2.712 1.00 90.69 166 LYS A CA 1
ATOM 1357 C C . LYS A 1 166 ? 11.799 -1.747 -1.503 1.00 90.69 166 LYS A C 1
ATOM 1359 O O . LYS A 1 166 ? 11.954 -2.945 -1.308 1.00 90.69 166 LYS A O 1
ATOM 1364 N N . HIS A 1 167 ? 11.101 -0.965 -0.688 1.00 93.44 167 HIS A N 1
ATOM 1365 C CA . HIS A 1 167 ? 10.488 -1.443 0.541 1.00 93.44 167 HIS A CA 1
ATOM 1366 C C . HIS A 1 167 ? 9.072 -0.905 0.685 1.00 93.44 167 HIS A C 1
ATOM 1368 O O . HIS A 1 167 ? 8.796 0.252 0.354 1.00 93.44 167 HIS A O 1
ATOM 1374 N N . ILE A 1 168 ? 8.206 -1.753 1.229 1.00 94.44 168 ILE A N 1
ATOM 1375 C CA . ILE A 1 168 ? 6.852 -1.403 1.643 1.00 94.44 168 ILE A CA 1
ATOM 1376 C C . ILE A 1 168 ? 6.809 -1.499 3.161 1.00 94.44 168 ILE A C 1
ATOM 1378 O O . ILE A 1 168 ? 7.197 -2.522 3.732 1.00 94.44 168 ILE A O 1
ATOM 1382 N N . TYR A 1 169 ? 6.332 -0.438 3.801 1.00 95.62 169 TYR A N 1
ATOM 1383 C CA . TYR A 1 169 ? 6.157 -0.371 5.244 1.00 95.62 169 TYR A CA 1
ATOM 1384 C C . TYR A 1 169 ? 4.684 -0.225 5.600 1.00 95.62 169 TYR A C 1
ATOM 1386 O O . TYR A 1 169 ? 3.949 0.514 4.946 1.00 95.62 169 TYR A O 1
ATOM 1394 N N . LEU A 1 170 ? 4.290 -0.900 6.674 1.00 95.88 170 LEU A N 1
ATOM 1395 C CA . LEU A 1 170 ? 2.991 -0.792 7.313 1.00 95.88 170 LEU A CA 1
ATOM 1396 C C . LEU A 1 170 ? 3.191 -0.402 8.781 1.00 95.88 170 LEU A C 1
ATOM 1398 O O . LEU A 1 170 ? 3.861 -1.111 9.536 1.00 95.88 170 LEU A O 1
ATOM 1402 N N . PHE A 1 171 ? 2.569 0.699 9.186 1.00 96.12 171 PHE A N 1
ATOM 1403 C CA . PHE A 1 171 ? 2.528 1.182 10.566 1.00 96.12 171 PHE A CA 1
ATOM 1404 C C . PHE A 1 171 ? 1.084 1.427 11.008 1.00 96.12 171 PHE A C 1
ATOM 1406 O O . PHE A 1 171 ? 0.175 1.515 10.180 1.00 96.12 171 PHE A O 1
ATOM 1413 N N . GLY A 1 172 ? 0.896 1.600 12.316 1.00 93.94 172 GLY A N 1
ATOM 1414 C CA . GLY A 1 172 ? -0.373 2.019 12.902 1.00 93.94 172 GLY A CA 1
ATOM 1415 C C . GLY A 1 172 ? -1.066 0.945 13.733 1.00 93.94 172 GLY A C 1
ATOM 1416 O O . GLY A 1 172 ? -0.459 -0.049 14.133 1.00 93.94 172 GLY A O 1
ATOM 1417 N N . ASP A 1 173 ? -2.344 1.183 14.005 1.00 93.25 173 ASP A N 1
ATOM 1418 C CA . ASP A 1 173 ? -3.138 0.497 15.023 1.00 93.25 173 ASP A CA 1
ATOM 1419 C C . ASP A 1 173 ? -3.863 -0.743 14.471 1.00 93.25 173 ASP A C 1
ATOM 1421 O O . ASP A 1 173 ? -5.0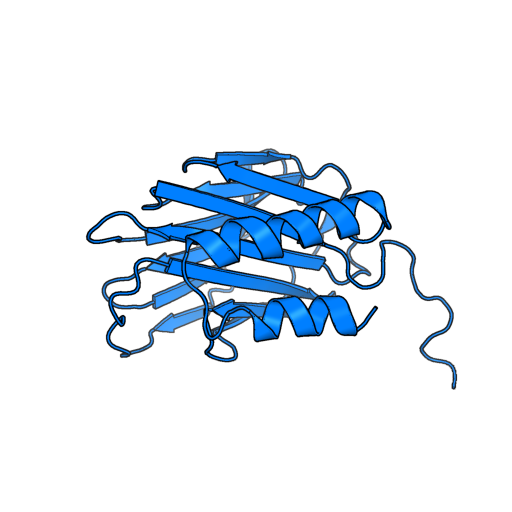91 -0.843 14.530 1.00 93.25 173 ASP A O 1
ATOM 1425 N N . CYS A 1 174 ? -3.103 -1.707 13.942 1.00 91.31 174 CYS A N 1
ATOM 1426 C CA . CYS A 1 174 ? -3.640 -3.000 13.499 1.00 91.31 174 CYS A CA 1
ATOM 1427 C C . CYS A 1 174 ? -3.183 -4.148 14.406 1.00 91.31 174 CYS A C 1
ATOM 1429 O O . CYS A 1 174 ? -2.025 -4.200 14.818 1.00 91.31 174 CYS A O 1
ATOM 1431 N N . GLN A 1 175 ? -4.069 -5.117 14.628 1.00 89.81 175 GLN A N 1
ATOM 1432 C CA . GLN A 1 175 ? -3.751 -6.392 15.275 1.00 89.81 175 GLN A CA 1
ATOM 1433 C C . GLN A 1 175 ? -3.004 -7.321 14.322 1.00 89.81 175 GLN A C 1
ATOM 1435 O O . GLN A 1 175 ? -2.025 -7.950 14.708 1.00 89.81 175 GLN A O 1
ATOM 1440 N N . ASN A 1 176 ? -3.489 -7.415 13.081 1.00 89.56 176 ASN A N 1
ATOM 1441 C CA . ASN A 1 176 ? -2.884 -8.195 12.011 1.00 89.56 176 ASN A CA 1
ATOM 1442 C C . ASN A 1 176 ? -3.197 -7.564 10.650 1.00 89.56 176 ASN A C 1
ATOM 1444 O O . ASN A 1 176 ? -4.128 -6.767 10.512 1.00 89.56 176 ASN A O 1
ATOM 1448 N N . ALA A 1 177 ? -2.421 -7.933 9.636 1.00 89.50 177 ALA A N 1
ATOM 1449 C CA . ALA A 1 177 ? -2.663 -7.521 8.268 1.00 89.50 177 ALA A CA 1
ATOM 1450 C C . ALA A 1 177 ? -2.253 -8.586 7.247 1.00 89.50 177 ALA A C 1
ATOM 1452 O O . ALA A 1 177 ? -1.425 -9.467 7.498 1.00 89.50 177 ALA A O 1
ATOM 1453 N N . THR A 1 178 ? -2.839 -8.459 6.064 1.00 89.31 178 THR A N 1
ATOM 1454 C CA . THR A 1 178 ? -2.439 -9.123 4.831 1.00 89.31 178 THR A CA 1
ATOM 1455 C C . THR A 1 178 ? -2.112 -8.052 3.804 1.00 89.31 178 THR A C 1
ATOM 1457 O O . THR A 1 178 ? -2.894 -7.124 3.597 1.00 89.31 178 THR A O 1
ATOM 1460 N N . ILE A 1 179 ? -0.947 -8.180 3.177 1.00 91.88 179 ILE A N 1
ATOM 1461 C CA . ILE A 1 179 ? -0.442 -7.254 2.169 1.00 91.88 179 ILE A CA 1
ATOM 1462 C C . ILE A 1 179 ? -0.202 -8.042 0.887 1.00 91.88 179 ILE A C 1
ATOM 1464 O O . ILE A 1 179 ? 0.463 -9.083 0.920 1.00 91.88 179 ILE A O 1
ATOM 1468 N N . THR A 1 180 ? -0.717 -7.546 -0.235 1.00 90.94 180 THR A N 1
ATOM 1469 C CA . THR A 1 180 ? -0.435 -8.127 -1.553 1.00 90.94 180 THR A CA 1
ATOM 1470 C C . THR A 1 180 ? 0.074 -7.069 -2.514 1.00 90.94 180 THR A C 1
ATOM 1472 O O . THR A 1 180 ? -0.411 -5.939 -2.499 1.00 90.94 180 THR A O 1
ATOM 1475 N N . LEU A 1 181 ? 1.044 -7.435 -3.346 1.00 90.44 181 LEU A N 1
ATOM 1476 C CA . LEU A 1 181 ? 1.501 -6.625 -4.468 1.00 90.44 181 LEU A CA 1
ATOM 1477 C C . LEU A 1 181 ? 1.382 -7.459 -5.735 1.00 90.44 181 LEU A C 1
ATOM 1479 O O . LEU A 1 181 ? 1.954 -8.545 -5.828 1.00 90.44 181 LEU A O 1
ATOM 1483 N N . MET A 1 182 ? 0.666 -6.932 -6.719 1.00 87.00 182 MET A N 1
ATOM 1484 C CA . MET A 1 182 ? 0.425 -7.628 -7.974 1.00 87.00 182 MET A CA 1
ATOM 1485 C C . MET A 1 182 ? 0.593 -6.716 -9.187 1.00 87.00 182 MET A C 1
ATOM 1487 O O . MET A 1 182 ? 0.329 -5.516 -9.123 1.00 87.00 182 MET A O 1
ATOM 1491 N N . SER A 1 183 ? 0.961 -7.308 -10.318 1.00 84.25 183 SER A N 1
ATOM 1492 C CA . SER A 1 183 ? 0.922 -6.684 -11.639 1.00 84.25 183 SER A CA 1
ATOM 1493 C C . SER A 1 183 ? -0.116 -7.425 -12.478 1.00 84.25 183 SER A C 1
ATOM 1495 O O . SER A 1 183 ? 0.200 -8.460 -13.060 1.00 84.25 183 SER A O 1
ATOM 1497 N N . PRO A 1 184 ? -1.371 -6.946 -12.566 1.00 69.81 184 PRO A N 1
ATOM 1498 C CA . PRO A 1 184 ? -2.474 -7.709 -13.163 1.00 69.81 184 PRO A CA 1
ATOM 1499 C C . PRO A 1 184 ? -2.272 -8.075 -14.643 1.00 69.81 184 PRO A C 1
ATOM 1501 O O . PRO A 1 184 ? -2.951 -8.967 -15.144 1.00 69.81 184 PRO A O 1
ATOM 1504 N N . TYR A 1 185 ? -1.352 -7.402 -15.337 1.00 69.19 185 TYR A N 1
ATOM 1505 C CA . TYR A 1 185 ? -0.994 -7.665 -16.735 1.00 69.19 185 TYR A CA 1
ATOM 1506 C C . TYR A 1 185 ? 0.420 -8.247 -16.896 1.00 69.19 185 TYR A C 1
ATOM 1508 O O . TYR A 1 185 ? 0.946 -8.299 -18.006 1.00 69.19 185 TYR A O 1
ATOM 1516 N N . GLY A 1 186 ? 1.036 -8.676 -15.792 1.00 62.28 186 GLY A N 1
ATOM 1517 C CA . GLY A 1 186 ? 2.424 -9.108 -15.739 1.00 62.28 186 GLY A CA 1
ATOM 1518 C C . GLY A 1 186 ? 3.427 -7.961 -15.900 1.00 62.28 186 GLY A C 1
ATOM 1519 O O . GLY A 1 186 ? 3.095 -6.830 -16.256 1.00 62.28 186 GLY A O 1
ATOM 1520 N N . ASN A 1 187 ? 4.703 -8.264 -15.660 1.00 56.78 187 ASN A N 1
ATOM 1521 C CA . ASN A 1 187 ? 5.810 -7.314 -15.836 1.00 56.78 187 ASN A CA 1
ATOM 1522 C C . ASN A 1 187 ? 6.248 -7.130 -17.302 1.00 56.78 187 ASN A C 1
ATOM 1524 O O . ASN A 1 187 ? 7.139 -6.325 -17.602 1.00 56.78 187 ASN A O 1
ATOM 1528 N N . LYS A 1 188 ? 5.659 -7.882 -18.235 1.00 51.38 188 LYS A N 1
ATOM 1529 C CA . LYS A 1 188 ? 5.959 -7.806 -19.667 1.00 51.38 188 LYS A CA 1
ATOM 1530 C C . LYS A 1 188 ? 5.050 -6.750 -20.291 1.00 51.38 188 LYS A C 1
ATOM 1532 O O . LYS A 1 188 ? 3.834 -6.849 -20.188 1.00 51.38 188 LYS A O 1
ATOM 1537 N N . LYS A 1 189 ? 5.636 -5.745 -20.954 1.00 45.91 189 LYS A N 1
ATOM 1538 C CA . LYS A 1 189 ? 4.887 -4.820 -21.820 1.00 45.91 189 LYS A CA 1
ATOM 1539 C C . LYS A 1 189 ? 3.964 -5.650 -22.722 1.00 45.91 189 LYS A C 1
ATOM 1541 O O . LYS A 1 189 ? 4.483 -6.504 -23.446 1.00 45.91 189 LYS A O 1
ATOM 1546 N N . PRO A 1 190 ? 2.647 -5.404 -22.766 1.00 44.22 190 PRO A N 1
ATOM 1547 C CA . PRO A 1 190 ? 1.867 -5.876 -23.890 1.00 44.22 190 PRO A CA 1
ATOM 1548 C C . PRO A 1 190 ? 2.284 -5.029 -25.096 1.00 44.22 190 PRO A C 1
ATOM 1550 O O . PRO A 1 190 ? 1.723 -3.970 -25.353 1.00 44.22 190 PRO A O 1
ATOM 1553 N N . GLU A 1 191 ? 3.275 -5.486 -25.862 1.00 41.81 191 GLU A N 1
ATOM 1554 C CA . GLU A 1 191 ? 3.699 -4.841 -27.117 1.00 41.81 191 GLU A CA 1
ATOM 1555 C C . GLU A 1 191 ? 2.596 -4.807 -28.197 1.00 41.81 191 GLU A C 1
ATOM 1557 O O . GLU A 1 191 ? 2.845 -4.362 -29.310 1.00 41.81 191 GLU A O 1
ATOM 1562 N N . LYS A 1 192 ? 1.370 -5.275 -27.920 1.00 36.00 192 LYS A N 1
ATOM 1563 C CA . LYS A 1 192 ? 0.351 -5.519 -28.954 1.00 36.00 192 LYS A CA 1
ATOM 1564 C C . LYS A 1 192 ? -1.079 -5.075 -28.635 1.00 36.00 192 LYS A C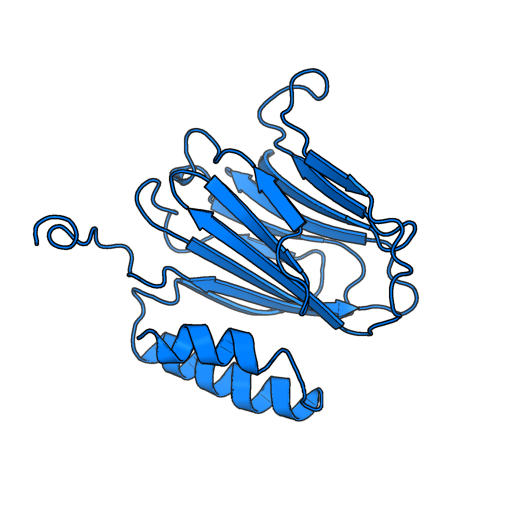 1
ATOM 1566 O O . LYS A 1 192 ? -1.986 -5.493 -29.340 1.00 36.00 192 LYS A O 1
ATOM 1571 N N . TRP A 1 193 ? -1.318 -4.248 -27.617 1.00 38.94 193 TRP A N 1
ATOM 1572 C CA . TRP A 1 193 ? -2.701 -3.888 -27.242 1.00 38.94 193 TRP A CA 1
ATOM 1573 C C . TRP A 1 193 ? -3.229 -2.558 -27.802 1.00 38.94 193 TRP A C 1
ATOM 1575 O O . TRP A 1 193 ? -4.417 -2.297 -27.674 1.00 38.94 193 TRP A O 1
ATOM 1585 N N . LEU A 1 194 ? -2.399 -1.740 -28.462 1.00 31.30 194 LEU A N 1
ATOM 1586 C CA . LEU A 1 194 ? -2.828 -0.449 -29.035 1.00 31.30 194 LEU A CA 1
ATOM 1587 C C . LEU A 1 194 ? -2.801 -0.388 -30.573 1.00 31.30 194 LEU A C 1
ATOM 1589 O O . LEU A 1 194 ? -2.876 0.694 -31.144 1.00 31.30 194 LEU A O 1
ATOM 1593 N N . THR A 1 195 ? -2.734 -1.529 -31.263 1.00 30.89 195 THR A N 1
ATOM 1594 C CA . THR A 1 195 ? -2.976 -1.584 -32.716 1.00 30.89 195 THR A CA 1
ATOM 1595 C C . THR A 1 195 ? -4.078 -2.583 -33.034 1.00 30.89 195 THR A C 1
ATOM 1597 O O . THR A 1 195 ? -3.815 -3.683 -33.520 1.00 30.89 195 THR A O 1
ATOM 1600 N N . SER A 1 196 ? -5.310 -2.183 -32.736 1.00 34.47 196 SER A N 1
ATOM 1601 C CA . SER A 1 196 ? -6.523 -2.658 -33.407 1.00 34.47 196 SER A CA 1
ATOM 1602 C C . SER A 1 196 ? -7.497 -1.502 -33.533 1.00 34.47 196 SER A C 1
ATOM 1604 O O . SER A 1 196 ? -7.831 -0.946 -32.461 1.00 34.47 196 SER A O 1
#

Foldseek 3Di: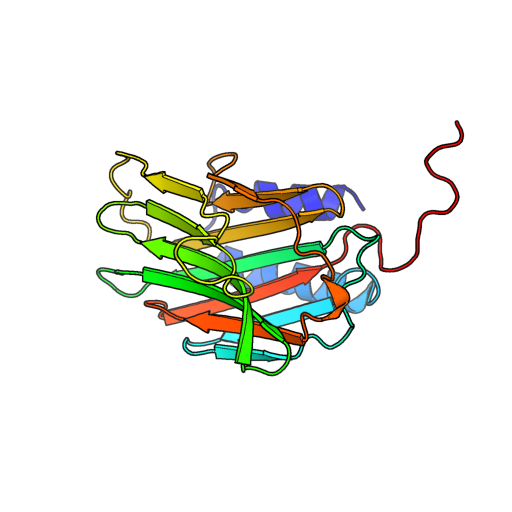
DVVLVVVVLVVLPDDDPVCCVPVVVVVLVVCCVPDCLWWQDKDWFDDPQDKDWRPDFDDLQFKKKKKKKFQFDVPWAKKKKFFDFPPPFTQWIWIAGQVQGKIWIWGRPDPPVPIPIDIDRDPDNRPPDSMWIKMWIDHSAWIWIDTRNDPTPDIDGHGPCSRSGTMMGIHTGGSTMIMTMTGNVGPDPPPPDPDD

Secondary structure (DSSP, 8-state):
-HHHHHHHHHTTSS--HHHIIIIIHHHHHHHHHH-TTTEEEEEEEE-SSEEEE-SSPPPTTS-EEEEEEEEEPSS--EEEEEEEETTTEEEEEEEEEETTEEEEEE-SSS-GGGS--EEEE--------SEEEEEEEE-SS-EEEEETTEEEEEEEPPPS-GGG--EEEEEESEEEEEEEEE-TT-SS--TTSS--